Protein AF-A0A0A1WA40-F1 (afdb_monomer)

Radius of gyration: 19.52 Å; Cα contacts (8 Å, |Δi|>4): 517; chains: 1; bounding box: 41×55×52 Å

Foldseek 3Di:
DWKKKKKKAFDVVLLVVQCVVVVFDWPQSLRSLLVLQCQQQNPQRFWQKAWDCPDPVHTIMIGMGPDVPSRQVSNPDQRPDPSNRPGIHDMDIDTDDPWDDFQDKWKKKFKAFQKDFDDPVCLVVQLPDPPRDPSNDRMAHQLSVVLVVCVVVVHDSVPRDNQVSVLVSQQVQCPPFKGFPDKGFPDKDWIWHWDADPDPDDDRIDTDIGIITMMIGMIGTHDGVSNVVQQRNFGDPSRSRNGRNMDTDHHPPPD

InterPro domains:
  IPR010179 CRISPR-associated protein Cse3 [PF08798] (17-250)
  IPR010179 CRISPR-associated protein Cse3 [SM01101] (3-250)

Sequence (255 aa):
MSLHLVRIGIAPCDLAIFAAERRLSDDDAGYALHAALAARFGDAAPRPFRYLPDHARGPHLLGYVGDPAALEEAAALPPTEGLLADLFGMPQSQAMPETWREGARYGFDVRVRPVVRFGKSVRAARADRPDAWQGRAGEIDAYVRACERVAAEGGDTRTVDRETVYTAWLARRLEGAATLDDATLRMFQRSRTRRSTHAAKGARTHSVEGPDAVMTGTLTVTDPQGFAKLLSGGVGRHAAFGFGMLLLSPPGRAG

Secondary structure (DSSP, 8-state):
---EEEEEEB-HHHHHHHHHHTT---SSSHHHHHHHHHHHHGGGS-SSEEEETT-TT-SEEEEEES-HHHHHHHHHSPPSSGGGTTTBPPPEEEEPPS---TT-EEEEEEEE--EEE--HHHHHHHHT-TT-TTTT-SEEEHHHHHHHHHHHTT--GGG--HHHHHHHHHHHHHTTTEEEEEEEEEEEEEEEEEEE---SSS-SEEEEEEEEEEEEEEEEES-HHHHHHHHHH-SSS-GGGT---EEEEPPPP--

Solvent-accessible surface area (backbone atoms only — not comparable to full-atom values): 13533 Å² total; per-residue (Å²): 130,61,46,26,46,33,39,29,40,43,35,67,68,42,48,51,51,44,12,55,79,68,72,36,72,45,76,74,45,24,52,29,49,34,52,50,37,41,72,57,32,46,91,38,34,57,36,8,18,38,73,36,73,88,38,98,86,50,31,28,33,41,23,26,30,67,47,66,63,55,33,51,57,33,63,72,48,79,62,93,44,80,70,50,62,72,22,56,46,77,76,44,79,42,80,47,81,87,72,62,55,64,71,43,62,30,16,40,42,31,36,33,48,59,62,44,74,49,57,74,66,58,26,52,63,32,49,74,37,92,85,42,81,68,20,77,44,58,54,46,36,44,51,59,51,51,32,55,48,36,46,73,75,74,45,67,47,87,74,60,55,58,50,61,46,47,43,54,54,48,40,67,61,31,60,78,14,33,45,69,78,45,70,43,67,77,42,77,50,78,43,41,42,61,40,80,47,95,53,94,68,76,73,51,50,45,79,45,76,41,47,38,35,33,40,32,39,33,33,31,29,68,25,39,66,43,35,54,50,40,50,50,57,20,44,79,53,57,15,63,38,46,14,6,30,64,43,76,44,76,50,70,78,89,124

Nearest PDB structures (foldseek):
  2y9h-assembly2_C  TM=7.221E-01  e=1.827E-12  Thermus thermophilus HB8
  2y9h-assembly3_E  TM=7.291E-01  e=1.942E-12  Thermus thermophilus HB8
  2y9h-assembly4_G  TM=7.267E-01  e=1.078E-11  Thermus thermophilus HB8
  3qrq-assembly1_A  TM=7.188E-01  e=1.556E-11  Thermus thermophilus HB8
  2y9h-assembly5_I  TM=7.352E-01  e=5.627E-11  Thermus thermophilus HB8

Structure (mmCIF, N/CA/C/O backbone):
data_AF-A0A0A1WA40-F1
#
_entry.id   AF-A0A0A1WA40-F1
#
loop_
_atom_site.group_PDB
_atom_site.id
_atom_site.type_symbol
_atom_site.label_atom_id
_atom_site.label_alt_id
_atom_site.label_comp_id
_atom_site.label_asym_id
_atom_site.label_entity_id
_atom_site.label_seq_id
_atom_site.pdbx_PDB_ins_code
_atom_site.Cartn_x
_atom_site.Cartn_y
_atom_site.Cartn_z
_atom_site.occupancy
_atom_site.B_iso_or_equiv
_atom_site.auth_seq_id
_atom_site.auth_comp_id
_atom_site.auth_asym_id
_atom_site.auth_atom_id
_atom_site.pdbx_PDB_model_num
ATOM 1 N N . MET A 1 1 ? -8.854 -6.574 -19.966 1.00 60.84 1 MET A N 1
ATOM 2 C CA . MET A 1 1 ? -7.491 -6.132 -19.601 1.00 60.84 1 MET A CA 1
ATOM 3 C C . MET A 1 1 ? -6.841 -7.287 -18.867 1.00 60.84 1 MET A C 1
ATOM 5 O O . MET A 1 1 ? -7.435 -7.739 -17.895 1.00 60.84 1 MET A O 1
ATOM 9 N N . SER A 1 2 ? -5.710 -7.797 -19.357 1.00 86.38 2 SER A N 1
ATOM 10 C CA . SER A 1 2 ? -4.939 -8.826 -18.648 1.00 86.38 2 SER A CA 1
ATOM 11 C C . SER A 1 2 ? -4.072 -8.130 -17.604 1.00 86.38 2 SER A C 1
ATOM 13 O O . SER A 1 2 ? -3.269 -7.267 -17.950 1.00 86.38 2 SER A O 1
ATOM 15 N N . LEU A 1 3 ? -4.271 -8.441 -16.324 1.00 95.12 3 LEU A N 1
ATOM 16 C CA . LEU A 1 3 ? -3.419 -7.921 -15.257 1.00 95.12 3 LEU A CA 1
ATOM 17 C C . LEU A 1 3 ? -2.164 -8.790 -15.177 1.00 95.12 3 LEU A C 1
ATOM 19 O O . LEU A 1 3 ? -2.262 -10.011 -15.197 1.00 95.12 3 LEU A O 1
ATOM 23 N N . HIS A 1 4 ? -0.990 -8.188 -15.055 1.00 97.44 4 HIS A N 1
ATOM 24 C CA . HIS A 1 4 ? 0.262 -8.916 -14.869 1.00 97.44 4 HIS A CA 1
ATOM 25 C C . HIS A 1 4 ? 0.893 -8.545 -13.532 1.00 97.44 4 HIS A C 1
ATOM 27 O O . HIS A 1 4 ? 0.900 -7.376 -13.143 1.00 97.44 4 HIS A O 1
ATOM 33 N N . LEU A 1 5 ? 1.432 -9.546 -12.839 1.00 97.69 5 LEU A N 1
ATOM 34 C CA . LEU A 1 5 ? 2.346 -9.351 -11.725 1.00 97.69 5 LEU A CA 1
ATO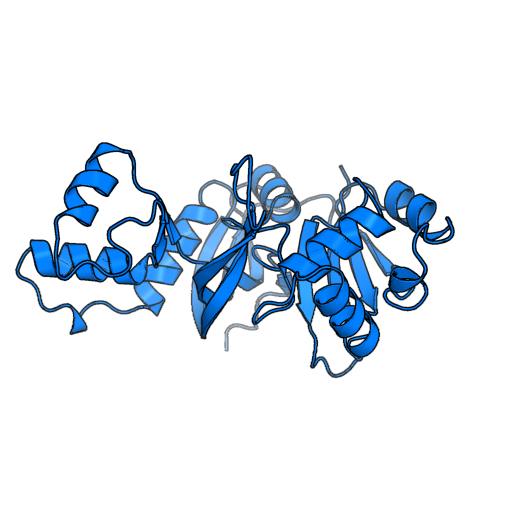M 35 C C . LEU A 1 5 ? 3.749 -9.176 -12.296 1.00 97.69 5 LEU A C 1
ATOM 37 O O . LEU A 1 5 ? 4.249 -10.052 -13.001 1.00 97.69 5 LEU A O 1
ATOM 41 N N . VAL A 1 6 ? 4.393 -8.066 -11.960 1.00 97.81 6 VAL A N 1
ATOM 42 C CA . VAL A 1 6 ? 5.765 -7.787 -12.368 1.00 97.81 6 VAL A CA 1
ATOM 43 C C . VAL A 1 6 ? 6.696 -7.759 -11.174 1.00 97.81 6 VAL A C 1
ATOM 45 O O . VAL A 1 6 ? 6.339 -7.279 -10.097 1.00 97.81 6 VAL A O 1
ATOM 48 N N . ARG A 1 7 ? 7.912 -8.252 -11.385 1.00 97.81 7 ARG A N 1
ATOM 49 C CA . ARG A 1 7 ? 9.037 -8.136 -10.467 1.00 97.81 7 ARG A CA 1
ATOM 50 C C . ARG A 1 7 ? 10.130 -7.303 -11.121 1.00 97.81 7 ARG A C 1
ATOM 52 O O . ARG A 1 7 ? 10.564 -7.619 -12.223 1.00 97.81 7 ARG A O 1
ATOM 59 N N . ILE A 1 8 ? 10.606 -6.283 -10.417 1.00 97.94 8 ILE A N 1
ATOM 60 C CA . ILE A 1 8 ? 11.702 -5.414 -10.863 1.00 97.94 8 ILE A CA 1
ATOM 61 C C . ILE A 1 8 ? 12.752 -5.382 -9.753 1.00 97.94 8 ILE A C 1
ATOM 63 O O . ILE A 1 8 ? 12.432 -5.047 -8.612 1.00 97.94 8 ILE A O 1
ATOM 67 N N . GLY A 1 9 ? 13.992 -5.769 -10.056 1.00 97.94 9 GLY A N 1
ATOM 68 C CA . GLY A 1 9 ? 15.104 -5.623 -9.109 1.00 97.94 9 GLY A CA 1
ATOM 69 C C . GLY A 1 9 ? 15.364 -4.147 -8.811 1.00 97.94 9 GLY A C 1
ATOM 70 O O . GLY A 1 9 ? 15.255 -3.326 -9.718 1.00 97.94 9 GLY A O 1
ATOM 71 N N . ILE A 1 10 ? 15.683 -3.810 -7.563 1.00 97.94 10 ILE A N 1
ATOM 72 C CA . ILE A 1 10 ? 15.972 -2.431 -7.153 1.00 97.94 10 ILE A CA 1
ATOM 73 C C . ILE A 1 10 ? 17.374 -2.392 -6.560 1.00 97.94 10 ILE A C 1
ATOM 75 O O . ILE A 1 10 ? 17.664 -3.172 -5.655 1.00 97.94 10 ILE A O 1
ATOM 79 N N . ALA A 1 11 ? 18.222 -1.481 -7.028 1.00 97.38 11 ALA A N 1
ATOM 80 C CA . ALA A 1 11 ? 19.507 -1.201 -6.401 1.00 97.38 11 ALA A CA 1
ATOM 81 C C . ALA A 1 11 ? 19.309 -0.192 -5.245 1.00 97.38 11 ALA A C 1
ATOM 83 O O . ALA A 1 11 ? 18.982 0.972 -5.496 1.00 97.38 11 ALA A O 1
ATOM 84 N N . PRO A 1 12 ? 19.454 -0.591 -3.960 1.00 95.69 12 PRO A N 1
ATOM 85 C CA . PRO A 1 12 ? 19.104 0.288 -2.840 1.00 95.69 12 PRO A CA 1
ATOM 86 C C . PRO A 1 12 ? 20.004 1.517 -2.724 1.00 95.69 12 PRO A C 1
ATOM 88 O O . PRO A 1 12 ? 19.534 2.580 -2.325 1.00 95.69 12 PRO A O 1
ATOM 91 N N . CYS A 1 13 ? 21.287 1.376 -3.069 1.00 95.56 13 CYS A N 1
ATOM 92 C CA . CYS A 1 13 ? 22.245 2.479 -3.050 1.00 95.56 13 CYS A CA 1
ATOM 93 C C . CYS A 1 13 ? 21.861 3.552 -4.074 1.00 95.56 13 CYS A C 1
ATOM 95 O O . CYS A 1 13 ? 21.735 4.718 -3.707 1.00 95.56 13 CYS A O 1
ATOM 97 N N . ASP A 1 14 ? 21.580 3.160 -5.316 1.00 96.88 14 ASP A N 1
ATOM 98 C CA . ASP A 1 14 ? 21.153 4.076 -6.378 1.00 96.88 14 ASP A CA 1
ATOM 99 C C . ASP A 1 14 ? 19.801 4.719 -6.072 1.00 96.88 14 ASP A C 1
ATOM 101 O O . ASP A 1 14 ? 19.618 5.916 -6.288 1.00 96.88 14 ASP A O 1
ATOM 105 N N . LEU A 1 15 ? 18.874 3.970 -5.465 1.00 97.00 15 LEU A N 1
ATOM 106 C CA . LEU A 1 15 ? 17.620 4.535 -4.972 1.00 97.00 15 LEU A CA 1
ATOM 107 C C . LEU A 1 15 ? 17.852 5.594 -3.884 1.00 97.00 15 LEU A C 1
ATOM 109 O O . LEU A 1 15 ? 17.205 6.643 -3.903 1.00 97.00 15 LEU A O 1
ATOM 113 N N . ALA A 1 16 ? 18.766 5.347 -2.943 1.00 95.44 16 ALA A N 1
ATOM 114 C CA . ALA A 1 16 ? 19.103 6.308 -1.897 1.00 95.44 16 ALA A CA 1
ATOM 115 C C . ALA A 1 16 ? 19.759 7.574 -2.476 1.00 95.44 16 ALA A C 1
ATOM 117 O O . ALA A 1 16 ? 19.394 8.683 -2.074 1.00 95.44 16 ALA A O 1
ATOM 118 N N . ILE A 1 17 ? 20.660 7.423 -3.453 1.00 95.81 17 ILE A N 1
ATOM 119 C CA . ILE A 1 17 ? 21.285 8.537 -4.181 1.00 95.81 17 ILE A CA 1
ATOM 120 C C . ILE A 1 17 ? 20.217 9.336 -4.934 1.00 95.81 17 ILE A C 1
ATOM 122 O O . ILE A 1 17 ? 20.109 10.547 -4.742 1.00 95.81 17 ILE A O 1
ATOM 126 N N . PHE A 1 18 ? 19.360 8.668 -5.714 1.00 95.88 18 PHE A N 1
ATOM 127 C CA . PHE A 1 18 ? 18.251 9.304 -6.426 1.00 95.88 18 PHE A CA 1
ATOM 128 C C . PHE A 1 18 ? 17.345 10.093 -5.469 1.00 95.88 18 PHE A C 1
ATOM 130 O O . PHE A 1 18 ? 17.006 11.251 -5.730 1.00 95.88 18 PHE A O 1
ATOM 137 N N . ALA A 1 19 ? 16.976 9.497 -4.331 1.00 94.25 19 ALA A N 1
ATOM 138 C CA . ALA A 1 19 ? 16.140 10.144 -3.327 1.00 94.25 19 ALA A CA 1
ATOM 139 C C . ALA A 1 19 ? 16.809 11.390 -2.727 1.00 94.25 19 ALA A C 1
ATOM 141 O O . ALA A 1 19 ? 16.141 12.413 -2.553 1.00 94.25 19 ALA A O 1
ATOM 142 N N . ALA A 1 20 ? 18.108 11.323 -2.425 1.00 93.81 20 ALA A N 1
ATOM 143 C CA . ALA A 1 20 ? 18.867 12.439 -1.870 1.00 93.81 20 ALA A CA 1
ATOM 144 C C . ALA A 1 20 ? 18.986 13.598 -2.874 1.00 93.81 20 ALA A C 1
ATOM 146 O O . ALA A 1 20 ? 18.588 14.723 -2.557 1.00 93.81 20 ALA A O 1
ATOM 147 N N . GLU A 1 21 ? 19.425 13.313 -4.104 1.00 93.69 21 GLU A N 1
ATOM 148 C CA . GLU A 1 21 ? 19.589 14.298 -5.185 1.00 93.69 21 GLU A CA 1
ATOM 149 C C . GLU A 1 21 ? 18.268 15.004 -5.521 1.00 93.69 21 GLU A C 1
ATOM 151 O O . GLU A 1 21 ? 18.201 16.224 -5.692 1.00 93.69 21 GLU A O 1
ATOM 156 N N . ARG A 1 22 ? 17.160 14.252 -5.529 1.00 90.38 22 ARG A N 1
ATOM 157 C CA . ARG A 1 22 ? 15.820 14.798 -5.790 1.00 90.38 22 ARG A CA 1
ATOM 158 C C . ARG A 1 22 ? 15.144 15.402 -4.557 1.00 90.38 22 ARG A C 1
ATOM 160 O O . ARG A 1 22 ? 14.047 15.951 -4.680 1.00 90.38 22 ARG A O 1
ATOM 167 N N . ARG A 1 23 ? 15.775 15.343 -3.377 1.00 90.50 23 ARG A N 1
ATOM 168 C CA . ARG A 1 23 ? 15.212 15.772 -2.079 1.00 90.50 23 ARG A CA 1
ATOM 169 C C . ARG A 1 23 ? 13.877 15.084 -1.755 1.00 90.50 23 ARG A C 1
ATOM 171 O O . ARG A 1 23 ? 12.955 15.699 -1.210 1.00 90.50 23 ARG A O 1
ATOM 178 N N . LEU A 1 24 ? 13.781 13.806 -2.111 1.00 90.62 24 LEU A N 1
ATOM 179 C CA . LEU A 1 24 ? 12.606 12.946 -1.965 1.00 90.62 24 LEU A CA 1
ATOM 180 C C . LEU A 1 24 ? 12.740 11.907 -0.851 1.00 90.62 24 LEU A C 1
ATOM 182 O O . LEU A 1 24 ? 11.827 11.108 -0.688 1.00 90.62 24 LEU A O 1
ATOM 186 N N . SER A 1 25 ? 13.823 11.926 -0.072 1.00 88.00 25 SER A N 1
ATOM 187 C CA . SER A 1 25 ? 13.996 11.012 1.058 1.00 88.00 25 SER A CA 1
ATOM 188 C C . SER A 1 25 ? 12.815 11.083 2.040 1.00 88.00 25 SER A C 1
ATOM 190 O O . SER A 1 25 ? 12.380 12.174 2.453 1.00 88.00 25 SER A O 1
ATOM 192 N N . ASP A 1 26 ? 12.326 9.902 2.401 1.00 87.62 26 ASP A N 1
ATOM 193 C CA . ASP A 1 26 ? 11.323 9.601 3.418 1.00 87.62 26 ASP A CA 1
ATOM 194 C C . ASP A 1 26 ? 11.665 8.285 4.134 1.00 87.62 26 ASP A C 1
ATOM 196 O O . ASP A 1 26 ? 12.695 7.673 3.849 1.00 87.62 26 ASP A O 1
ATOM 200 N N . ASP A 1 27 ? 10.846 7.890 5.113 1.00 90.94 27 ASP A N 1
ATOM 201 C CA . ASP A 1 27 ? 11.151 6.737 5.966 1.00 90.94 27 ASP A CA 1
ATOM 202 C C . ASP A 1 27 ? 11.005 5.389 5.213 1.00 90.94 27 ASP A C 1
ATOM 204 O O . ASP A 1 27 ? 11.510 4.378 5.691 1.00 90.94 27 ASP A O 1
ATOM 208 N N . ASP A 1 28 ? 10.323 5.346 4.057 1.00 89.62 28 ASP A N 1
ATOM 209 C CA . ASP A 1 28 ? 9.972 4.097 3.358 1.00 89.62 28 ASP A CA 1
ATOM 210 C C . ASP A 1 28 ? 10.342 4.024 1.866 1.00 89.62 28 ASP A C 1
ATOM 212 O O . ASP A 1 28 ? 10.009 3.040 1.197 1.00 89.62 28 ASP A O 1
ATOM 216 N N . ALA A 1 29 ? 11.016 5.051 1.343 1.00 93.50 29 ALA A N 1
ATOM 217 C CA . ALA A 1 29 ? 11.370 5.233 -0.064 1.00 93.50 29 ALA A CA 1
ATOM 218 C C . ALA A 1 29 ? 10.176 5.259 -1.040 1.00 93.50 29 ALA A C 1
ATOM 220 O O . ALA A 1 29 ? 10.380 5.255 -2.259 1.00 93.50 29 ALA A O 1
ATOM 221 N N . GLY A 1 30 ? 8.931 5.304 -0.552 1.00 93.75 30 GLY A N 1
ATOM 222 C CA . GLY A 1 30 ? 7.733 5.165 -1.376 1.00 93.75 30 GLY A CA 1
ATOM 223 C C . GLY A 1 30 ? 7.587 6.296 -2.392 1.00 93.75 30 GLY A C 1
ATOM 224 O O . GLY A 1 30 ? 7.258 6.054 -3.557 1.00 93.75 30 GLY A O 1
ATOM 225 N N . TYR A 1 31 ? 7.885 7.534 -1.988 1.00 94.19 31 TYR A N 1
ATOM 226 C CA . TYR A 1 31 ? 7.830 8.684 -2.892 1.00 94.19 31 TYR A CA 1
ATOM 227 C C . TYR A 1 31 ? 8.997 8.714 -3.881 1.00 94.19 31 TYR A C 1
ATOM 229 O O . TYR A 1 31 ? 8.803 9.049 -5.052 1.00 94.19 31 TYR A O 1
ATOM 237 N N . ALA A 1 32 ? 10.200 8.347 -3.433 1.00 95.19 32 ALA A N 1
ATOM 238 C CA . ALA A 1 32 ? 11.365 8.252 -4.306 1.00 95.19 32 ALA A CA 1
ATOM 239 C C . ALA A 1 32 ? 11.156 7.186 -5.392 1.00 95.19 32 ALA A C 1
ATOM 241 O O . ALA A 1 32 ? 11.361 7.476 -6.567 1.00 95.19 32 ALA A O 1
ATOM 242 N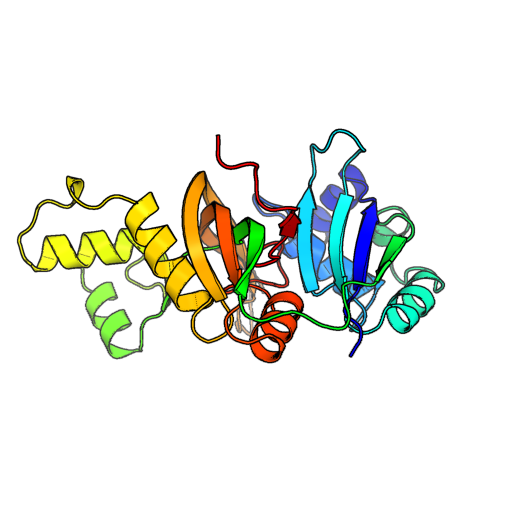 N . LEU A 1 33 ? 10.652 6.003 -5.024 1.00 96.81 33 LEU A N 1
ATOM 243 C CA . LEU A 1 33 ? 10.301 4.946 -5.974 1.00 96.81 33 LEU A CA 1
ATOM 244 C C . LEU A 1 33 ? 9.198 5.378 -6.933 1.00 96.81 33 LEU A C 1
ATOM 246 O O . LEU A 1 33 ? 9.333 5.159 -8.129 1.00 96.81 33 LEU A O 1
ATOM 250 N N . HIS A 1 34 ? 8.141 6.030 -6.445 1.00 96.19 34 HIS A N 1
ATOM 251 C CA . HIS A 1 34 ? 7.098 6.571 -7.316 1.00 96.19 34 HIS A CA 1
ATOM 252 C C . HIS A 1 34 ? 7.679 7.500 -8.394 1.00 96.19 34 HIS A C 1
ATOM 254 O O . HIS A 1 34 ? 7.387 7.340 -9.578 1.00 96.19 34 HIS A O 1
ATOM 260 N N . ALA A 1 35 ? 8.527 8.448 -7.986 1.00 95.31 35 ALA A N 1
ATOM 261 C CA . ALA A 1 35 ? 9.155 9.395 -8.900 1.00 95.31 35 ALA A CA 1
ATOM 262 C C . ALA A 1 35 ? 10.136 8.711 -9.866 1.00 95.31 35 ALA A C 1
ATOM 264 O O . ALA A 1 35 ? 10.120 9.019 -11.056 1.00 95.31 35 ALA A O 1
ATOM 265 N N . ALA A 1 36 ? 10.949 7.769 -9.380 1.00 96.38 36 ALA A N 1
ATOM 266 C CA . ALA A 1 36 ? 11.889 7.013 -10.203 1.00 96.38 36 ALA A CA 1
ATOM 267 C C . ALA A 1 36 ? 11.162 6.135 -11.233 1.00 96.38 36 ALA A C 1
ATOM 269 O O . ALA A 1 36 ? 11.541 6.120 -12.400 1.00 96.38 36 ALA A O 1
ATOM 270 N N . LEU A 1 37 ? 10.084 5.452 -10.834 1.00 96.88 37 LEU A N 1
ATOM 271 C CA . LEU A 1 37 ? 9.261 4.633 -11.726 1.00 96.88 37 LEU A CA 1
ATOM 272 C C . LEU A 1 37 ? 8.582 5.484 -12.798 1.00 96.88 37 LEU A C 1
ATOM 274 O O . LEU A 1 37 ? 8.614 5.119 -13.968 1.00 96.88 37 LEU A O 1
ATOM 278 N N . ALA A 1 38 ? 8.009 6.629 -12.419 1.00 95.44 38 ALA A N 1
ATOM 279 C CA . ALA A 1 38 ? 7.397 7.551 -13.371 1.00 95.44 38 ALA A CA 1
ATOM 280 C C . ALA A 1 38 ? 8.429 8.114 -14.362 1.00 95.44 38 ALA A C 1
ATOM 282 O O . ALA A 1 38 ? 8.146 8.204 -15.553 1.00 95.44 38 ALA A O 1
ATOM 283 N N . ALA A 1 39 ? 9.635 8.449 -13.896 1.00 95.19 39 ALA A N 1
ATOM 284 C CA . ALA A 1 39 ? 10.714 8.919 -14.762 1.00 95.19 39 ALA A CA 1
ATOM 285 C C . ALA A 1 39 ? 11.252 7.815 -15.690 1.00 95.19 39 ALA A C 1
ATOM 287 O O . ALA A 1 39 ? 11.604 8.095 -16.833 1.00 95.19 39 ALA A O 1
ATOM 288 N N . ARG A 1 40 ? 11.298 6.560 -15.219 1.00 95.38 40 ARG A N 1
ATOM 289 C CA . ARG A 1 40 ? 11.847 5.428 -15.977 1.00 95.38 40 ARG A CA 1
ATOM 290 C C . ARG A 1 40 ? 10.863 4.804 -16.965 1.00 95.38 40 ARG A C 1
ATOM 292 O O . ARG A 1 40 ? 11.292 4.388 -18.039 1.00 95.38 40 ARG A O 1
ATOM 299 N N . PHE A 1 41 ? 9.595 4.681 -16.581 1.00 95.56 41 PHE A N 1
ATOM 300 C CA . PHE A 1 41 ? 8.587 3.895 -17.301 1.00 95.56 41 PHE A CA 1
ATOM 301 C C . PHE A 1 41 ? 7.338 4.702 -17.688 1.00 95.56 41 PHE A C 1
ATOM 303 O O . PHE A 1 41 ? 6.451 4.170 -18.350 1.00 95.56 41 PHE A O 1
ATOM 310 N N . GLY A 1 42 ? 7.235 5.973 -17.286 1.00 94.56 42 GLY A N 1
ATOM 311 C CA . GLY A 1 42 ? 6.074 6.810 -17.594 1.00 94.56 42 GLY A CA 1
ATOM 312 C C . GLY A 1 42 ? 4.760 6.191 -17.110 1.00 94.56 42 GLY A C 1
ATOM 313 O O . GLY A 1 42 ? 4.667 5.689 -15.989 1.00 94.56 42 GLY A O 1
ATOM 314 N N . ASP A 1 43 ? 3.744 6.203 -17.972 1.00 94.56 43 ASP A N 1
ATOM 315 C CA . ASP A 1 43 ? 2.423 5.634 -17.675 1.00 94.56 43 ASP A CA 1
ATOM 316 C C . ASP A 1 43 ? 2.404 4.099 -17.607 1.00 94.56 43 ASP A C 1
ATOM 318 O O . ASP A 1 43 ? 1.475 3.535 -17.022 1.00 94.56 43 ASP A O 1
ATOM 322 N N . ALA A 1 44 ? 3.434 3.431 -18.139 1.00 95.88 44 ALA A N 1
ATOM 323 C CA . ALA A 1 44 ? 3.599 1.981 -18.049 1.00 95.88 44 ALA A CA 1
ATOM 324 C C . ALA A 1 44 ? 4.164 1.524 -16.689 1.00 95.88 44 ALA A C 1
ATOM 326 O O . ALA A 1 44 ? 4.265 0.325 -16.425 1.00 95.88 44 ALA A O 1
ATOM 327 N N . ALA A 1 45 ? 4.526 2.465 -15.807 1.00 96.12 45 ALA A N 1
ATOM 328 C CA . ALA A 1 45 ? 5.020 2.166 -14.471 1.00 96.12 45 ALA A CA 1
ATOM 329 C C . ALA A 1 45 ? 4.035 1.285 -13.665 1.00 96.12 45 ALA A C 1
ATOM 331 O O . ALA A 1 45 ? 2.831 1.567 -13.644 1.00 96.12 45 ALA A O 1
ATOM 332 N N . PRO A 1 46 ? 4.525 0.273 -12.920 1.00 96.25 46 PRO A N 1
ATOM 333 C CA . PRO A 1 46 ? 3.671 -0.582 -12.103 1.00 96.25 46 PRO A CA 1
ATOM 334 C C . PRO A 1 46 ? 2.922 0.197 -11.021 1.00 96.25 46 PRO A C 1
ATOM 336 O O . PRO A 1 46 ? 3.517 0.955 -10.250 1.00 96.25 46 PRO A O 1
ATOM 339 N N . ARG A 1 47 ? 1.606 -0.020 -10.938 1.00 94.75 47 ARG A N 1
ATOM 340 C CA . ARG A 1 47 ? 0.732 0.547 -9.905 1.00 94.75 47 ARG A CA 1
ATOM 341 C C . ARG A 1 47 ? -0.509 -0.341 -9.701 1.00 94.75 47 ARG A C 1
ATOM 343 O O . ARG A 1 47 ? -1.183 -0.638 -10.682 1.00 94.75 47 ARG A O 1
ATOM 350 N N . PRO A 1 48 ? -0.848 -0.716 -8.452 1.00 97.19 48 PRO A N 1
ATOM 351 C CA . PRO A 1 48 ? -0.073 -0.502 -7.227 1.00 97.19 48 PRO A CA 1
ATOM 352 C C . PRO A 1 48 ? 1.243 -1.299 -7.218 1.00 97.19 48 PRO A C 1
ATOM 354 O O . PRO A 1 48 ? 1.440 -2.203 -8.031 1.00 97.19 48 PRO A O 1
ATOM 357 N N . PHE A 1 49 ? 2.132 -0.974 -6.278 1.00 97.81 49 PHE A N 1
ATOM 358 C CA . PHE A 1 49 ? 3.365 -1.729 -6.060 1.00 97.81 49 PHE A CA 1
ATOM 359 C C . PHE A 1 49 ? 3.687 -1.945 -4.580 1.00 97.81 49 PHE A C 1
ATOM 361 O O . PHE A 1 49 ? 3.166 -1.263 -3.697 1.00 97.81 49 PHE A O 1
ATOM 368 N N . ARG A 1 50 ? 4.592 -2.888 -4.325 1.00 97.19 50 ARG A N 1
ATOM 369 C CA . ARG A 1 50 ? 5.159 -3.246 -3.030 1.00 97.19 50 ARG A CA 1
ATOM 370 C C . ARG A 1 50 ? 6.677 -3.321 -3.153 1.00 97.19 50 ARG A C 1
ATOM 372 O O . ARG A 1 50 ? 7.195 -4.155 -3.889 1.00 97.19 50 ARG A O 1
ATOM 379 N N . TYR A 1 51 ? 7.387 -2.487 -2.398 1.00 97.31 51 TYR A N 1
ATOM 380 C CA . TYR A 1 51 ? 8.839 -2.593 -2.268 1.00 97.31 51 TYR A CA 1
ATOM 381 C C . TYR A 1 51 ? 9.217 -3.557 -1.138 1.00 97.31 51 TYR A C 1
ATOM 383 O O . TYR A 1 51 ? 8.616 -3.528 -0.062 1.00 97.31 51 TYR A O 1
ATOM 391 N N . LEU A 1 52 ? 10.190 -4.424 -1.404 1.00 96.44 52 LEU A N 1
ATOM 392 C CA . LEU A 1 52 ? 10.702 -5.443 -0.495 1.00 96.44 52 LEU A CA 1
ATOM 393 C C . LEU A 1 52 ? 12.230 -5.282 -0.396 1.00 96.44 52 LEU A C 1
ATOM 395 O O . LEU A 1 52 ? 12.951 -5.978 -1.117 1.00 96.44 52 LEU A O 1
ATOM 399 N N . PRO A 1 53 ? 12.730 -4.355 0.447 1.00 95.25 53 PRO A N 1
ATOM 400 C CA . PRO A 1 53 ? 14.161 -4.055 0.538 1.00 95.25 53 PRO A CA 1
ATOM 401 C C . PRO A 1 53 ? 14.979 -5.237 1.075 1.00 95.25 53 PRO A C 1
ATOM 403 O O . PRO A 1 53 ? 16.035 -5.541 0.536 1.00 95.25 53 PRO A O 1
ATOM 406 N N . ASP A 1 54 ? 14.451 -5.959 2.066 1.00 93.38 54 ASP A N 1
ATOM 407 C CA . ASP A 1 54 ? 15.192 -6.990 2.809 1.00 93.38 54 ASP A CA 1
ATOM 408 C C . ASP A 1 54 ? 14.778 -8.425 2.433 1.00 93.38 54 ASP A C 1
ATOM 410 O O . ASP A 1 54 ? 14.813 -9.347 3.248 1.00 93.38 54 ASP A O 1
ATOM 414 N N . HIS A 1 55 ? 14.314 -8.647 1.198 1.00 93.44 55 HIS A N 1
ATOM 415 C CA . HIS A 1 55 ? 13.871 -9.979 0.781 1.00 93.44 55 HIS A CA 1
ATOM 416 C C . HIS A 1 55 ? 15.056 -10.916 0.507 1.00 93.44 55 HIS A C 1
ATOM 418 O O . HIS A 1 55 ? 16.022 -10.541 -0.152 1.00 93.44 55 HIS A O 1
ATOM 424 N N . ALA A 1 56 ? 14.922 -12.201 0.852 1.00 91.19 56 ALA A N 1
ATOM 425 C CA . ALA A 1 56 ? 15.949 -13.238 0.655 1.00 91.19 56 ALA A CA 1
ATOM 426 C C . ALA A 1 56 ? 16.425 -13.452 -0.803 1.00 91.19 56 ALA A C 1
ATOM 428 O O . ALA A 1 56 ? 17.399 -14.153 -1.043 1.00 91.19 56 ALA A O 1
ATOM 429 N N . ARG A 1 57 ? 15.741 -12.859 -1.791 1.00 89.62 57 ARG A N 1
ATOM 430 C CA . ARG A 1 57 ? 16.089 -12.918 -3.229 1.00 89.62 57 ARG A CA 1
ATOM 431 C C . ARG A 1 57 ? 16.662 -11.587 -3.731 1.00 89.62 57 ARG A C 1
ATOM 433 O O . ARG A 1 57 ? 16.609 -11.301 -4.925 1.00 89.62 57 ARG A O 1
ATOM 440 N N . GLY A 1 58 ? 17.131 -10.767 -2.798 1.00 95.31 58 GLY A N 1
ATOM 441 C CA . GLY A 1 58 ? 17.571 -9.401 -3.015 1.00 95.31 58 GLY A CA 1
ATOM 442 C C . GLY A 1 58 ? 16.429 -8.373 -3.012 1.00 95.31 58 GLY A C 1
ATOM 443 O O . GLY A 1 58 ? 15.251 -8.745 -3.143 1.00 95.31 58 GLY A O 1
ATOM 444 N N . PRO A 1 59 ? 16.780 -7.081 -2.895 1.00 97.44 59 PRO A N 1
ATOM 445 C CA . PRO A 1 59 ? 15.838 -5.970 -2.912 1.00 97.44 59 PRO A CA 1
ATOM 446 C C . PRO A 1 59 ? 15.103 -5.896 -4.249 1.00 97.44 59 PRO A C 1
ATOM 448 O O . PRO A 1 59 ? 15.707 -5.884 -5.324 1.00 97.44 59 PRO A O 1
ATOM 451 N N . HIS A 1 60 ? 13.777 -5.879 -4.202 1.00 97.94 60 HIS A N 1
ATOM 452 C CA . HIS A 1 60 ? 12.972 -5.788 -5.414 1.00 97.94 60 HIS A CA 1
ATOM 453 C C . HIS A 1 60 ? 11.605 -5.180 -5.143 1.00 97.94 60 HIS A C 1
ATOM 455 O O . HIS A 1 60 ? 11.129 -5.099 -4.010 1.00 97.94 60 HIS A O 1
ATOM 461 N N . LEU A 1 61 ? 10.966 -4.772 -6.225 1.00 97.31 61 LEU A N 1
ATOM 462 C CA . LEU A 1 61 ? 9.595 -4.323 -6.265 1.00 97.31 61 LEU A CA 1
ATOM 463 C C . LEU A 1 61 ? 8.733 -5.406 -6.909 1.00 97.31 61 LEU A C 1
A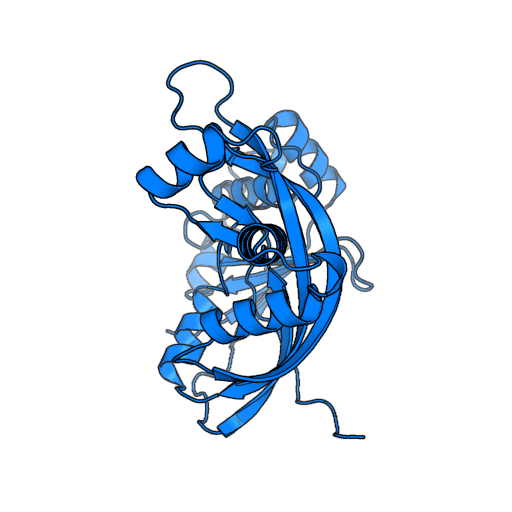TOM 465 O O . LEU A 1 61 ? 9.105 -5.973 -7.937 1.00 97.31 61 LEU A O 1
ATOM 469 N N . LEU A 1 62 ? 7.580 -5.674 -6.304 1.00 98.19 62 LEU A N 1
ATOM 470 C CA . LEU A 1 62 ? 6.456 -6.334 -6.958 1.00 98.19 62 LEU A CA 1
ATOM 471 C C . LEU A 1 62 ? 5.444 -5.264 -7.359 1.00 98.19 62 LEU A C 1
ATOM 473 O O . LEU A 1 62 ? 5.237 -4.316 -6.606 1.00 98.19 62 LEU A O 1
ATOM 477 N N . GLY A 1 63 ? 4.810 -5.392 -8.516 1.00 97.81 63 GLY A N 1
ATOM 478 C CA . GLY A 1 63 ? 3.788 -4.444 -8.950 1.00 97.81 63 GLY A CA 1
ATOM 479 C C . GLY A 1 63 ? 2.772 -5.066 -9.889 1.00 97.81 63 GLY A C 1
ATOM 480 O O . GLY A 1 63 ? 3.017 -6.127 -10.456 1.00 97.81 63 GLY A O 1
ATOM 481 N N . TYR A 1 64 ? 1.630 -4.405 -10.041 1.00 97.81 64 TYR A N 1
ATOM 482 C CA . TYR A 1 64 ? 0.649 -4.767 -11.057 1.00 97.81 64 TYR A CA 1
ATOM 483 C C . TYR A 1 64 ? 0.737 -3.831 -12.261 1.00 97.81 64 TYR A C 1
ATOM 485 O O . TYR A 1 64 ? 0.890 -2.618 -12.104 1.00 97.81 64 TYR A O 1
ATOM 493 N N . VAL A 1 65 ? 0.629 -4.401 -13.462 1.00 96.88 65 VAL A N 1
ATOM 494 C CA . VAL A 1 65 ? 0.526 -3.660 -14.728 1.00 96.88 65 VAL A CA 1
ATOM 495 C C . VAL A 1 65 ? -0.643 -4.184 -15.548 1.00 96.88 65 VAL A C 1
ATOM 497 O O . VAL A 1 65 ? -0.897 -5.387 -15.581 1.00 96.88 65 VAL A O 1
ATOM 500 N N . GLY A 1 66 ? -1.369 -3.276 -16.198 1.00 94.88 66 GLY A N 1
ATOM 501 C CA . GLY A 1 66 ? -2.443 -3.631 -17.132 1.00 94.88 66 GLY A CA 1
ATOM 502 C C . GLY A 1 66 ? -1.976 -3.794 -18.580 1.00 94.88 66 GLY A C 1
ATOM 503 O O . GLY A 1 66 ? -2.736 -4.306 -19.396 1.00 94.88 66 GLY A O 1
ATOM 504 N N . ASP A 1 67 ? -0.755 -3.345 -18.882 1.00 94.69 67 ASP A N 1
ATOM 505 C CA . ASP A 1 67 ? -0.126 -3.421 -20.200 1.00 94.69 67 ASP A CA 1
ATOM 506 C C . ASP A 1 67 ? 1.358 -3.803 -20.033 1.00 94.69 67 ASP A C 1
ATOM 508 O O . ASP A 1 67 ? 2.207 -2.936 -19.803 1.00 94.69 67 ASP A O 1
ATOM 512 N N . PRO A 1 68 ? 1.685 -5.109 -20.040 1.00 94.81 68 PRO A N 1
ATOM 513 C CA . PRO A 1 68 ? 3.066 -5.565 -19.909 1.00 94.81 68 PRO A CA 1
ATOM 514 C C . PRO A 1 68 ? 3.926 -5.201 -21.128 1.00 94.81 68 PRO A C 1
ATOM 516 O O . PRO A 1 68 ? 5.118 -4.970 -20.954 1.00 94.81 68 PRO A O 1
ATOM 519 N N . ALA A 1 69 ? 3.342 -5.100 -22.328 1.00 95.25 69 ALA A N 1
ATOM 520 C CA . ALA A 1 69 ? 4.080 -4.772 -23.547 1.00 95.25 69 ALA A CA 1
ATOM 521 C C . ALA A 1 69 ? 4.588 -3.326 -23.502 1.00 95.25 69 ALA A C 1
ATOM 523 O O . ALA A 1 69 ? 5.768 -3.083 -23.736 1.00 95.25 69 ALA A O 1
ATOM 524 N N . ALA A 1 70 ? 3.744 -2.380 -23.076 1.00 96.31 70 ALA A N 1
ATOM 525 C CA . ALA A 1 70 ? 4.167 -0.994 -22.877 1.00 96.31 70 ALA A CA 1
ATOM 526 C C . ALA A 1 70 ? 5.293 -0.863 -21.832 1.00 96.31 70 ALA A C 1
ATOM 528 O O . ALA A 1 70 ? 6.183 -0.022 -21.971 1.00 96.31 70 ALA A O 1
ATOM 529 N N . LEU A 1 71 ? 5.284 -1.700 -20.784 1.00 96.56 71 LEU A N 1
ATOM 530 C CA . LEU A 1 71 ? 6.368 -1.731 -19.797 1.00 96.56 71 LEU A CA 1
ATOM 531 C C . LEU A 1 71 ? 7.671 -2.271 -20.406 1.00 96.56 71 LEU A C 1
ATOM 533 O O . LEU A 1 71 ? 8.735 -1.722 -20.126 1.00 96.56 71 LEU A O 1
ATOM 537 N N . GLU A 1 72 ? 7.601 -3.323 -21.223 1.00 95.19 72 GLU A N 1
ATOM 538 C CA . GLU A 1 72 ? 8.759 -3.888 -21.928 1.00 95.19 72 GLU A CA 1
ATOM 539 C C . GLU A 1 72 ? 9.357 -2.892 -22.930 1.00 95.19 72 GLU A C 1
ATOM 541 O O . GLU A 1 72 ? 10.568 -2.671 -22.924 1.00 95.19 72 GLU A O 1
ATOM 546 N N . GLU A 1 73 ? 8.518 -2.221 -23.722 1.00 95.75 73 GLU A N 1
ATOM 547 C CA . GLU A 1 73 ? 8.938 -1.161 -24.645 1.00 95.75 73 GLU A CA 1
ATOM 548 C C . GLU A 1 73 ? 9.618 -0.007 -23.901 1.00 95.75 73 GLU A C 1
ATOM 550 O O . GLU A 1 73 ? 10.709 0.425 -24.279 1.00 95.75 73 GLU A O 1
ATOM 555 N N . ALA A 1 74 ? 9.030 0.452 -22.790 1.00 95.12 74 ALA A N 1
ATOM 556 C CA . ALA A 1 74 ? 9.646 1.474 -21.953 1.00 95.12 74 ALA A CA 1
ATOM 557 C C . ALA A 1 74 ? 10.981 0.993 -21.361 1.00 95.12 74 ALA A C 1
ATOM 559 O O . ALA A 1 74 ? 11.949 1.755 -21.316 1.00 95.12 74 ALA A O 1
ATOM 560 N N . ALA A 1 75 ? 11.069 -0.267 -20.926 1.00 94.19 75 ALA A N 1
ATOM 561 C CA . ALA A 1 75 ? 12.291 -0.852 -20.381 1.00 94.19 75 ALA A CA 1
ATOM 562 C C . ALA A 1 75 ? 13.409 -0.990 -21.431 1.00 94.19 75 ALA A C 1
ATOM 564 O O . ALA A 1 75 ? 14.578 -0.846 -21.075 1.00 94.19 75 ALA A O 1
ATOM 565 N N . ALA A 1 76 ? 13.072 -1.202 -22.704 1.00 93.69 76 ALA A N 1
ATOM 566 C CA . ALA A 1 76 ? 14.040 -1.287 -23.797 1.00 93.69 76 ALA A CA 1
ATOM 567 C C . ALA A 1 76 ? 14.698 0.064 -24.135 1.00 93.69 76 ALA A C 1
ATOM 569 O O . ALA A 1 76 ? 15.810 0.097 -24.665 1.00 93.69 76 ALA A O 1
ATOM 570 N N . LEU A 1 77 ? 14.037 1.182 -23.818 1.00 91.81 77 LEU A N 1
ATOM 571 C CA . LEU A 1 77 ? 14.615 2.511 -23.991 1.00 91.81 77 LEU A CA 1
ATOM 572 C C . LEU A 1 77 ? 15.693 2.789 -22.930 1.00 91.81 77 LEU A C 1
ATOM 574 O O . LEU A 1 77 ? 15.514 2.430 -21.758 1.00 91.81 77 LEU A O 1
ATOM 578 N N . PRO A 1 78 ? 16.794 3.470 -23.301 1.00 89.25 78 PRO A N 1
ATOM 579 C CA . PRO A 1 78 ? 17.778 3.915 -22.328 1.00 89.25 78 PRO A CA 1
ATOM 580 C C . PRO A 1 78 ? 17.146 4.939 -21.369 1.00 89.25 78 PRO A C 1
ATOM 582 O O . PRO A 1 78 ? 16.323 5.758 -21.794 1.00 89.25 78 PRO A O 1
ATOM 585 N N . PRO A 1 79 ? 17.524 4.935 -20.080 1.00 89.75 79 PRO A N 1
ATOM 586 C CA . PRO A 1 79 ? 17.048 5.942 -19.147 1.00 89.75 79 PRO A CA 1
ATOM 587 C C . PRO A 1 79 ? 17.524 7.330 -19.580 1.00 89.75 79 PRO A C 1
ATOM 589 O O . PRO A 1 79 ? 18.670 7.524 -19.980 1.00 89.75 79 PRO A O 1
ATOM 592 N N . THR A 1 80 ? 16.637 8.316 -19.467 1.00 82.19 80 THR A N 1
ATOM 593 C CA . THR A 1 80 ? 16.920 9.716 -19.822 1.00 82.19 80 THR A CA 1
ATOM 594 C C . THR A 1 80 ? 17.796 10.427 -18.791 1.00 82.19 80 THR A C 1
ATOM 596 O O . THR A 1 80 ? 18.337 11.497 -19.066 1.00 82.19 80 THR A O 1
ATOM 599 N N . GLU A 1 81 ? 17.953 9.838 -17.605 1.00 87.12 81 GLU A N 1
ATOM 600 C CA . GLU A 1 81 ? 18.713 10.386 -16.489 1.00 87.12 81 GLU A CA 1
ATOM 601 C C . GLU A 1 81 ? 19.755 9.380 -16.004 1.00 87.12 81 GLU A C 1
ATOM 603 O O . GLU A 1 81 ? 19.424 8.227 -15.723 1.00 87.12 81 GLU A O 1
ATOM 608 N N . GLY A 1 82 ? 21.000 9.831 -15.818 1.00 89.06 82 GLY A N 1
ATOM 609 C CA . GLY A 1 82 ? 22.083 8.970 -15.325 1.00 89.06 82 GLY A CA 1
ATOM 610 C C . GLY A 1 82 ? 21.793 8.342 -13.956 1.00 89.06 82 GLY A C 1
ATOM 611 O O . GLY A 1 82 ? 22.171 7.203 -13.722 1.00 89.06 82 GLY A O 1
ATOM 612 N N . LEU A 1 83 ? 21.032 9.030 -13.091 1.00 91.88 83 LEU A N 1
ATOM 613 C CA . LEU A 1 83 ? 20.618 8.516 -11.775 1.00 91.88 83 LEU A CA 1
ATOM 614 C C . LEU A 1 83 ? 19.710 7.273 -11.845 1.00 91.88 83 LEU A C 1
ATOM 616 O O . LEU A 1 83 ? 19.484 6.629 -10.826 1.00 91.88 83 LEU A O 1
ATOM 620 N N . LEU A 1 84 ? 19.146 6.962 -13.015 1.00 93.81 84 LEU A N 1
ATOM 621 C CA . LEU A 1 84 ? 18.251 5.822 -13.221 1.00 93.81 84 LEU A CA 1
ATOM 622 C C . LEU A 1 84 ? 18.931 4.650 -13.937 1.00 93.81 84 LEU A C 1
ATOM 624 O O . LEU A 1 84 ? 18.289 3.610 -14.083 1.00 93.81 84 LEU A O 1
ATOM 628 N N . ALA A 1 85 ? 20.179 4.820 -14.395 1.00 90.38 85 ALA A N 1
ATOM 629 C CA . ALA A 1 85 ? 20.895 3.846 -15.221 1.00 90.38 85 ALA A CA 1
ATOM 630 C C . ALA A 1 85 ? 20.934 2.456 -14.581 1.00 90.38 85 ALA A C 1
ATOM 632 O O . ALA A 1 85 ? 20.525 1.482 -15.211 1.00 90.38 85 ALA A O 1
ATOM 633 N N . ASP A 1 86 ? 21.316 2.410 -13.306 1.00 92.94 86 ASP A N 1
ATOM 634 C CA . ASP A 1 86 ? 21.543 1.164 -12.570 1.00 92.94 86 ASP A CA 1
ATOM 635 C C . ASP A 1 86 ? 20.484 0.905 -11.483 1.00 92.94 86 ASP A C 1
ATOM 637 O O . ASP A 1 86 ? 20.503 -0.123 -10.807 1.00 92.94 86 ASP A O 1
ATOM 641 N N . LEU A 1 87 ? 19.514 1.816 -11.322 1.00 96.69 87 LEU A N 1
ATOM 642 C CA . LEU A 1 87 ? 18.514 1.737 -10.252 1.00 96.69 87 LEU A CA 1
ATOM 643 C C . LEU A 1 87 ? 17.579 0.532 -10.426 1.00 96.69 87 LEU A C 1
ATOM 645 O O . LEU A 1 87 ? 17.226 -0.126 -9.443 1.00 96.69 87 LEU A O 1
ATOM 649 N N . PHE A 1 88 ? 17.168 0.250 -11.665 1.00 97.00 88 PHE A N 1
ATOM 650 C CA . PHE A 1 88 ? 16.179 -0.778 -11.987 1.00 97.00 88 PHE A CA 1
ATOM 651 C C . PHE A 1 88 ? 16.799 -1.950 -12.748 1.00 97.00 88 PHE A C 1
ATOM 653 O O . PHE A 1 88 ? 17.376 -1.780 -13.819 1.00 97.00 88 PHE A O 1
ATOM 660 N N . GLY A 1 89 ? 16.577 -3.164 -12.246 1.00 95.06 89 GLY A N 1
ATOM 661 C CA . GLY A 1 89 ? 16.791 -4.383 -13.021 1.00 95.06 89 GLY A CA 1
ATOM 662 C C . GLY A 1 89 ? 15.732 -4.566 -14.113 1.00 95.06 89 GLY A C 1
ATOM 663 O O . GLY A 1 89 ? 14.713 -3.875 -14.144 1.00 95.06 89 GLY A O 1
ATOM 664 N N . MET A 1 90 ? 15.939 -5.549 -14.991 1.00 93.81 90 MET A N 1
ATOM 665 C CA . MET A 1 90 ? 14.963 -5.860 -16.039 1.00 93.81 90 MET A CA 1
ATOM 666 C C . MET A 1 90 ? 13.640 -6.381 -15.460 1.00 93.81 90 MET A C 1
ATOM 668 O O . MET A 1 90 ? 13.673 -7.277 -14.60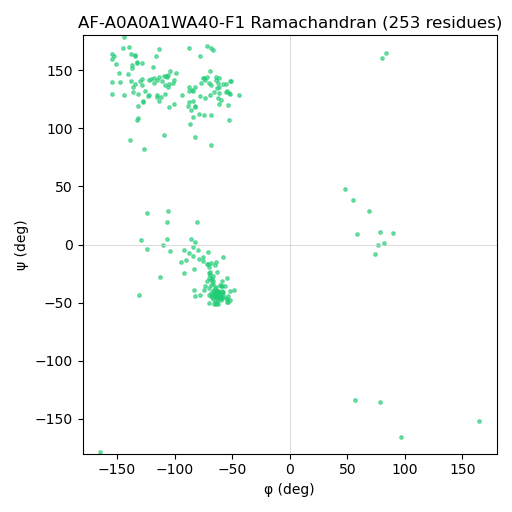7 1.00 93.81 90 MET A O 1
ATOM 672 N N . PRO A 1 91 ? 12.482 -5.844 -15.898 1.00 96.12 91 PRO A N 1
ATOM 673 C CA . PRO A 1 91 ? 11.187 -6.343 -15.465 1.00 96.12 91 PRO A CA 1
ATOM 674 C C . PRO A 1 91 ? 10.971 -7.804 -15.857 1.00 96.12 91 PRO A C 1
ATOM 676 O O . PRO A 1 91 ? 11.229 -8.214 -16.984 1.00 96.12 91 PRO A O 1
ATOM 679 N N . GLN A 1 92 ? 10.456 -8.587 -14.914 1.00 96.06 92 GLN A N 1
ATOM 680 C CA . GLN A 1 92 ? 10.000 -9.957 -15.126 1.00 96.06 92 GLN A CA 1
ATOM 681 C C . GLN A 1 92 ? 8.489 -9.978 -14.922 1.00 96.06 92 GLN A C 1
ATOM 683 O O . GLN A 1 92 ? 8.022 -9.574 -13.859 1.00 96.06 92 GLN A O 1
ATOM 688 N N . SER A 1 93 ? 7.731 -10.427 -15.920 1.00 95.88 93 SER A N 1
ATOM 689 C CA . SER A 1 93 ? 6.266 -10.361 -15.929 1.00 95.88 93 SER A CA 1
ATOM 690 C C . SER A 1 93 ? 5.637 -11.751 -15.919 1.00 95.88 93 SER A C 1
ATOM 692 O O . SER A 1 93 ? 6.117 -12.663 -16.589 1.00 95.88 93 SER A O 1
ATOM 694 N N . GLN A 1 94 ? 4.540 -11.907 -15.181 1.00 96.06 94 GLN A N 1
ATOM 695 C CA . GLN A 1 94 ? 3.702 -13.101 -15.193 1.00 96.06 94 GLN A CA 1
ATOM 696 C C . GLN A 1 94 ? 2.227 -12.693 -15.235 1.00 96.06 94 GLN A C 1
ATOM 698 O O . GLN A 1 94 ? 1.784 -11.863 -14.438 1.00 96.06 94 GLN A O 1
ATOM 703 N N . ALA A 1 95 ? 1.457 -13.292 -16.145 1.00 96.44 95 ALA A N 1
ATOM 704 C CA . ALA A 1 95 ? 0.022 -13.048 -16.241 1.00 96.44 95 ALA A CA 1
ATOM 705 C C . ALA A 1 95 ? -0.702 -13.495 -14.958 1.00 96.44 95 ALA A C 1
ATOM 707 O O . ALA A 1 95 ? -0.450 -14.583 -14.428 1.00 96.44 95 ALA A O 1
ATOM 708 N N . MET A 1 96 ? -1.605 -12.651 -14.462 1.00 95.19 96 MET A N 1
ATOM 709 C CA . MET A 1 96 ? -2.578 -13.024 -13.435 1.00 95.19 96 MET A CA 1
ATOM 710 C C . MET A 1 96 ? -3.729 -13.814 -14.076 1.00 95.19 96 MET A C 1
ATOM 712 O O . MET A 1 96 ? -3.923 -13.735 -15.290 1.00 95.19 96 MET A O 1
ATOM 716 N N . PRO A 1 97 ? -4.530 -14.552 -13.284 1.00 92.56 97 PRO A N 1
ATOM 717 C CA . PRO A 1 97 ? -5.738 -15.190 -13.792 1.00 92.56 97 PRO A CA 1
ATOM 718 C C . PRO A 1 97 ? -6.647 -14.198 -14.529 1.00 92.56 97 PRO A C 1
ATOM 720 O O . PRO A 1 97 ? -6.992 -13.143 -13.993 1.00 92.56 97 PRO A O 1
ATOM 723 N N . GLU A 1 98 ? -7.065 -14.561 -15.743 1.00 87.81 98 GLU A N 1
ATOM 724 C CA . GLU A 1 98 ? -8.001 -13.757 -16.542 1.00 87.81 98 GLU A CA 1
ATOM 725 C C . GLU A 1 98 ? -9.416 -13.773 -15.953 1.00 87.81 98 GLU A C 1
ATOM 727 O O . GLU A 1 98 ? -10.174 -12.812 -16.084 1.00 87.81 98 GLU A O 1
ATOM 732 N N . THR A 1 99 ? -9.763 -14.867 -15.274 1.00 88.62 99 THR A N 1
ATOM 733 C CA . THR A 1 99 ? -11.073 -15.081 -14.663 1.00 88.62 99 THR A CA 1
ATOM 734 C C . THR A 1 99 ? -10.935 -15.356 -13.174 1.00 88.62 99 THR A C 1
ATOM 736 O O . THR A 1 99 ? -10.223 -16.277 -12.766 1.00 88.62 99 THR A O 1
ATOM 739 N N . TRP A 1 100 ? -11.684 -14.605 -12.370 1.00 94.25 100 TRP A N 1
ATOM 740 C CA . TRP A 1 100 ? -11.882 -14.868 -10.947 1.00 94.25 100 TRP A CA 1
ATOM 741 C C . TRP A 1 100 ? -13.212 -15.587 -10.744 1.00 94.25 100 TRP A C 1
ATOM 743 O O . TRP A 1 100 ? -14.165 -15.370 -11.491 1.00 94.25 100 TRP A O 1
ATOM 753 N N . ARG A 1 101 ? -13.283 -16.457 -9.739 1.00 95.44 101 ARG A N 1
ATOM 754 C CA . ARG A 1 101 ? -14.501 -17.205 -9.421 1.00 95.44 101 ARG A CA 1
ATOM 755 C C . ARG A 1 101 ? -15.106 -16.660 -8.135 1.00 95.44 101 ARG A C 1
ATOM 757 O O . ARG A 1 101 ? -14.408 -16.555 -7.132 1.00 95.44 101 ARG A O 1
ATOM 764 N N . GLU A 1 102 ? -16.396 -16.352 -8.161 1.00 97.56 102 GLU A N 1
ATOM 765 C CA . GLU A 1 102 ? -17.155 -16.034 -6.951 1.00 97.56 102 GLU A CA 1
ATOM 766 C C . GLU A 1 102 ? -17.085 -17.207 -5.956 1.00 97.56 102 GLU A C 1
ATOM 768 O O . GLU A 1 102 ? -17.111 -18.377 -6.346 1.00 97.56 102 GLU A O 1
ATOM 773 N N . GLY A 1 103 ? -16.903 -16.908 -4.672 1.00 97.44 103 GLY A N 1
ATOM 774 C CA . GLY A 1 103 ? -16.665 -17.904 -3.628 1.00 97.44 103 GLY A CA 1
ATOM 775 C C . GLY A 1 103 ? -15.244 -18.484 -3.608 1.00 97.44 103 GLY A C 1
ATOM 776 O O . GLY A 1 103 ? -14.945 -19.334 -2.768 1.00 97.44 103 GLY A O 1
ATOM 777 N N . ALA A 1 104 ? -14.340 -18.067 -4.505 1.00 96.38 104 ALA A N 1
ATOM 778 C CA . ALA A 1 104 ? -12.933 -18.452 -4.407 1.00 96.38 104 ALA A CA 1
ATOM 779 C C . ALA A 1 104 ? -12.272 -17.795 -3.191 1.00 96.38 104 ALA A C 1
ATOM 781 O O . ALA A 1 104 ? -12.466 -16.606 -2.937 1.00 96.38 104 ALA A O 1
ATOM 782 N N . ARG A 1 105 ? -11.466 -18.581 -2.472 1.00 97.31 105 ARG A N 1
ATOM 783 C CA . ARG A 1 105 ? -10.768 -18.166 -1.253 1.00 97.31 105 ARG A CA 1
ATOM 784 C C . ARG A 1 105 ? -9.279 -18.013 -1.514 1.00 97.31 105 ARG A C 1
ATOM 786 O O . ARG A 1 105 ? -8.684 -18.886 -2.149 1.00 97.31 105 ARG A O 1
ATOM 793 N N . TYR A 1 106 ? -8.684 -16.947 -0.990 1.00 97.44 106 TYR A N 1
ATOM 794 C CA . TYR A 1 106 ? -7.259 -16.650 -1.132 1.00 97.44 106 TYR A CA 1
ATOM 795 C C . TYR A 1 106 ? -6.680 -16.146 0.181 1.00 97.44 106 TYR A C 1
ATOM 797 O O . TYR A 1 106 ? -7.313 -15.346 0.870 1.00 97.44 106 TYR A O 1
ATOM 805 N N . GLY A 1 107 ? -5.457 -16.575 0.489 1.00 98.06 107 GLY A N 1
ATOM 806 C CA . GLY A 1 107 ? -4.640 -15.874 1.469 1.00 98.06 107 GLY A CA 1
ATOM 807 C C . GLY A 1 107 ? -4.207 -14.525 0.895 1.00 98.06 107 GLY A C 1
ATOM 808 O O . GLY A 1 107 ? -4.052 -14.390 -0.324 1.00 98.06 107 GLY A O 1
ATOM 809 N N . PHE A 1 108 ? -4.019 -13.523 1.750 1.00 97.88 108 PHE A N 1
ATOM 810 C CA . PHE A 1 108 ? -3.560 -12.208 1.322 1.00 97.88 108 PHE A CA 1
ATOM 811 C C . PHE A 1 108 ? -2.496 -11.596 2.239 1.00 97.88 108 PHE A C 1
ATOM 813 O O . PHE A 1 108 ? -2.440 -11.872 3.437 1.00 97.88 108 PHE A O 1
ATOM 820 N N . ASP A 1 109 ? -1.685 -10.712 1.656 1.00 97.81 109 ASP A N 1
ATOM 821 C CA . ASP A 1 109 ? -0.826 -9.745 2.346 1.00 97.81 109 ASP A CA 1
ATOM 822 C C . ASP A 1 109 ? -1.025 -8.373 1.692 1.00 97.81 109 ASP A C 1
ATOM 824 O O . ASP A 1 109 ? -1.003 -8.242 0.464 1.00 97.81 109 ASP A O 1
ATOM 828 N N . VAL A 1 110 ? -1.276 -7.345 2.500 1.00 98.38 110 VAL A N 1
ATOM 829 C CA . VAL A 1 110 ? -1.442 -5.977 2.010 1.00 98.38 110 VAL A CA 1
ATOM 830 C C . VAL A 1 110 ? -0.858 -4.981 3.001 1.00 98.38 110 VAL A C 1
ATOM 832 O O . VAL A 1 110 ? -1.212 -4.959 4.180 1.00 98.38 110 VAL A O 1
ATOM 835 N N . ARG A 1 111 ? 0.006 -4.083 2.516 1.00 98.00 111 ARG A N 1
ATOM 836 C CA . ARG A 1 111 ? 0.400 -2.890 3.282 1.00 98.00 111 ARG A CA 1
ATOM 837 C C . ARG A 1 111 ? -0.457 -1.717 2.923 1.00 98.00 111 ARG A C 1
ATOM 839 O O . ARG A 1 111 ? -0.583 -1.363 1.758 1.00 98.00 111 ARG A O 1
ATOM 846 N N . VAL A 1 112 ? -1.002 -1.078 3.934 1.00 97.75 112 VAL A N 1
ATOM 847 C CA . VAL A 1 112 ? -1.983 -0.013 3.801 1.00 97.75 112 VAL A CA 1
ATOM 848 C C . VAL A 1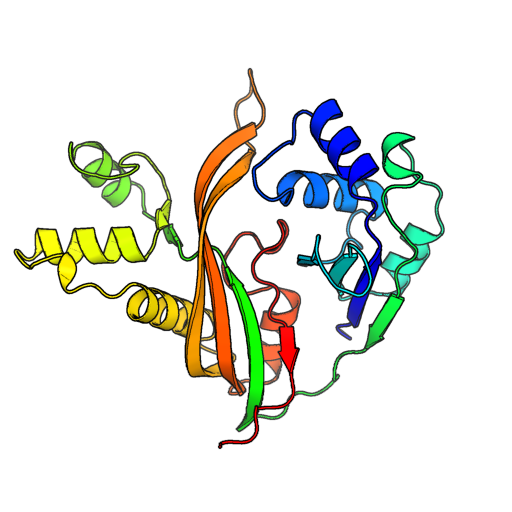 112 ? -1.631 1.143 4.726 1.00 97.75 112 VAL A C 1
ATOM 850 O O . VAL A 1 112 ? -0.880 0.993 5.689 1.00 97.75 112 VAL A O 1
ATOM 853 N N . ARG A 1 113 ? -2.215 2.309 4.438 1.00 96.31 113 ARG A N 1
ATOM 854 C CA . ARG A 1 113 ? -2.307 3.427 5.383 1.00 96.31 113 ARG A CA 1
ATOM 855 C C . ARG A 1 113 ? -3.765 3.568 5.819 1.00 96.31 113 ARG A C 1
ATOM 857 O O . ARG A 1 113 ? -4.536 4.209 5.093 1.00 96.31 113 ARG A O 1
ATOM 864 N N . PRO A 1 114 ? -4.178 2.960 6.948 1.00 97.38 114 PRO A N 1
ATOM 865 C CA . PRO A 1 114 ? -5.557 3.011 7.423 1.00 97.38 114 PRO A CA 1
ATOM 866 C C . PRO A 1 114 ? -5.931 4.421 7.880 1.00 97.38 114 PRO A C 1
ATOM 868 O O . PRO A 1 114 ? -5.799 4.776 9.045 1.00 97.38 114 PRO A O 1
ATOM 871 N N . VAL A 1 115 ? -6.370 5.260 6.943 1.00 96.00 115 VAL A N 1
ATOM 872 C CA . VAL A 1 115 ? -6.733 6.655 7.217 1.00 96.00 115 VAL A CA 1
ATOM 873 C C . VAL A 1 115 ? -8.196 6.943 6.907 1.00 96.00 115 VAL A C 1
ATOM 875 O O . VAL A 1 115 ? -8.811 6.327 6.024 1.00 96.00 115 VAL A O 1
ATOM 878 N N . VAL A 1 116 ? -8.739 7.927 7.618 1.00 94.50 116 VAL A N 1
ATOM 879 C CA . VAL A 1 116 ? -10.070 8.507 7.412 1.00 94.50 116 VAL A CA 1
ATOM 880 C C . VAL A 1 116 ? -9.942 9.982 7.055 1.00 94.50 116 VAL A C 1
ATOM 882 O O . VAL A 1 116 ? -9.066 10.674 7.567 1.00 94.50 116 VAL A O 1
ATOM 885 N N . ARG A 1 117 ? -10.805 10.469 6.157 1.00 91.62 117 ARG A N 1
ATOM 886 C CA . ARG A 1 117 ? -10.797 11.860 5.683 1.00 91.62 117 ARG A CA 1
ATOM 887 C C . ARG A 1 117 ? -11.925 12.657 6.313 1.00 91.62 117 ARG A C 1
ATOM 889 O O . ARG A 1 117 ? -13.010 12.130 6.547 1.00 91.62 117 ARG A O 1
ATOM 896 N N . PHE A 1 118 ? -11.679 13.947 6.489 1.00 88.44 118 PHE A N 1
ATOM 897 C CA . PHE A 1 118 ? -12.670 14.884 6.995 1.00 88.44 118 PHE A CA 1
ATOM 898 C C . PHE A 1 118 ? -13.118 15.865 5.916 1.00 88.44 118 PHE A C 1
ATOM 900 O O . PHE A 1 118 ? -12.313 16.370 5.129 1.00 88.44 118 PHE A O 1
ATOM 907 N N . GLY A 1 119 ? -14.416 16.169 5.920 1.00 86.94 119 GLY A N 1
ATOM 908 C CA . GLY A 1 119 ? -14.945 17.354 5.251 1.00 86.94 119 GLY A CA 1
ATOM 909 C C . GLY A 1 119 ? -14.494 18.640 5.954 1.00 86.94 119 GLY A C 1
ATOM 910 O O . GLY A 1 119 ? -13.970 18.605 7.070 1.00 86.94 119 GLY A O 1
ATOM 911 N N . LYS A 1 120 ? -14.717 19.792 5.307 1.00 86.06 120 LYS A N 1
ATOM 912 C CA . LYS A 1 120 ? -14.278 21.107 5.815 1.00 86.06 120 LYS A CA 1
ATOM 913 C C . LYS A 1 120 ? -14.767 21.390 7.243 1.00 86.06 120 LYS A C 1
ATOM 915 O O . LYS A 1 120 ? -13.970 21.833 8.063 1.00 86.06 120 LYS A O 1
ATOM 920 N N . SER A 1 121 ? -16.035 21.093 7.539 1.00 85.88 121 SER A N 1
ATOM 921 C CA . SER A 1 121 ? -16.658 21.331 8.849 1.00 85.88 121 SER A CA 1
ATOM 922 C C . SER A 1 121 ? -16.011 20.507 9.962 1.00 85.88 121 SER A C 1
ATOM 924 O O . SER A 1 121 ? -15.565 21.061 10.961 1.00 85.88 121 SER A O 1
ATOM 926 N N . VAL A 1 122 ? -15.881 19.192 9.762 1.00 85.94 122 VAL A N 1
ATOM 927 C CA . VAL A 1 122 ? -15.270 18.294 10.754 1.00 85.94 122 VAL A CA 1
ATOM 928 C C . VAL A 1 122 ? -13.797 18.642 10.968 1.00 85.94 122 VAL A C 1
ATOM 930 O O . VAL A 1 122 ? -13.318 18.602 12.096 1.00 85.94 122 VAL A O 1
ATOM 933 N N . ARG A 1 123 ? -13.076 19.047 9.912 1.00 87.62 123 ARG A N 1
ATOM 934 C CA . ARG A 1 123 ? -11.688 19.510 10.045 1.00 87.62 123 ARG A CA 1
ATOM 935 C C . ARG A 1 123 ? -11.582 20.781 10.890 1.00 87.62 123 ARG A C 1
ATOM 937 O O . ARG A 1 123 ? -10.669 20.865 11.699 1.00 87.62 123 ARG A O 1
ATOM 944 N N . ALA A 1 124 ? -12.477 21.753 10.700 1.00 87.50 124 ALA A N 1
ATOM 945 C CA . ALA A 1 124 ? -12.490 22.982 11.494 1.00 87.50 124 ALA A CA 1
ATOM 946 C C . ALA A 1 124 ? -12.756 22.677 12.976 1.00 87.50 124 ALA A C 1
ATOM 948 O O . ALA A 1 124 ? -11.939 23.027 13.816 1.00 87.50 124 ALA A O 1
ATOM 949 N N . ALA A 1 125 ? -13.795 21.891 13.272 1.00 86.31 125 ALA A N 1
ATOM 950 C CA . ALA A 1 125 ? -14.110 21.487 14.642 1.00 86.31 125 ALA A CA 1
ATOM 951 C C . ALA A 1 125 ? -12.966 20.705 15.322 1.00 86.31 125 ALA A C 1
ATOM 953 O O . ALA A 1 125 ? -12.732 20.856 16.517 1.00 86.31 125 ALA A O 1
ATOM 954 N N . ARG A 1 126 ? -12.223 19.877 14.570 1.00 89.69 126 ARG A N 1
ATOM 955 C CA . ARG A 1 126 ? -11.024 19.191 15.085 1.00 89.69 126 ARG A CA 1
ATOM 956 C C . ARG A 1 126 ? -9.839 20.132 15.304 1.00 89.69 126 ARG A C 1
ATOM 958 O O . ARG A 1 126 ? -9.030 19.861 16.181 1.00 89.69 126 ARG A O 1
ATOM 965 N N . ALA A 1 127 ? -9.705 21.198 14.517 1.00 88.44 127 ALA A N 1
ATOM 966 C CA . ALA A 1 127 ? -8.588 22.134 14.629 1.00 88.44 127 ALA A CA 1
ATOM 967 C C . ALA A 1 127 ? -8.640 22.976 15.912 1.00 88.44 127 ALA A C 1
ATOM 969 O O . ALA A 1 127 ? -7.583 23.389 16.387 1.00 88.44 127 ALA A O 1
ATOM 970 N N . ASP A 1 128 ? -9.838 23.186 16.460 1.00 87.56 128 ASP A N 1
ATOM 971 C CA . ASP A 1 128 ? -10.063 23.940 17.699 1.00 87.56 128 ASP A CA 1
ATOM 972 C C . ASP A 1 128 ? -9.877 23.081 18.962 1.00 87.56 128 ASP A C 1
ATOM 974 O O . ASP A 1 128 ? -9.828 23.604 20.075 1.00 87.56 128 ASP A O 1
ATOM 978 N N . ARG A 1 129 ? -9.744 21.755 18.812 1.00 85.25 129 ARG A N 1
ATOM 979 C CA . ARG A 1 129 ? -9.510 20.834 19.928 1.00 85.25 129 ARG A CA 1
ATOM 980 C C . ARG A 1 129 ? -8.023 20.789 20.304 1.00 85.25 129 ARG A C 1
ATOM 982 O O . ARG A 1 129 ? -7.218 20.335 19.488 1.00 85.25 129 ARG A O 1
ATOM 989 N N . PRO A 1 130 ? -7.640 21.174 21.535 1.00 82.38 130 PRO A N 1
ATOM 990 C CA . PRO A 1 130 ? -6.236 21.197 21.954 1.00 82.38 130 PRO A CA 1
ATOM 991 C C . PRO A 1 130 ? -5.621 19.795 22.089 1.00 82.38 130 PRO A C 1
ATOM 993 O O . PRO A 1 130 ? -4.409 19.644 21.970 1.00 82.38 130 PRO A O 1
ATOM 996 N N . ASP A 1 131 ? -6.444 18.769 22.303 1.00 83.50 131 ASP A N 1
ATOM 997 C CA . ASP A 1 131 ? -6.041 17.369 22.455 1.00 83.50 131 ASP A CA 1
ATOM 998 C C . ASP A 1 131 ? -6.047 16.580 21.131 1.00 83.50 131 ASP A C 1
ATOM 1000 O O . ASP A 1 131 ? -5.650 15.414 21.092 1.00 83.50 131 ASP A O 1
ATOM 1004 N N . ALA A 1 132 ? -6.489 17.195 20.028 1.00 85.94 132 ALA A N 1
ATOM 1005 C CA . ALA A 1 132 ? -6.610 16.509 18.750 1.00 85.94 132 ALA A CA 1
ATOM 1006 C C . ALA A 1 132 ? -5.239 16.273 18.103 1.00 85.94 132 ALA A C 1
ATOM 1008 O O . ALA A 1 132 ? -4.587 17.188 17.582 1.00 85.94 132 ALA A O 1
ATOM 1009 N N . TRP A 1 133 ? -4.834 15.004 18.035 1.00 86.94 133 TRP A N 1
ATOM 1010 C CA . TRP A 1 133 ? -3.659 14.608 17.267 1.00 86.94 133 TRP A CA 1
ATOM 1011 C C . TRP A 1 133 ? -3.844 14.975 15.790 1.00 86.94 133 TRP A C 1
ATOM 1013 O O . TRP A 1 133 ? -4.837 14.609 15.149 1.00 86.94 133 TRP A O 1
ATOM 1023 N N . GLN A 1 134 ? -2.892 15.743 15.252 1.00 87.31 134 GLN A N 1
ATOM 1024 C CA . GLN A 1 134 ? -2.977 16.316 13.908 1.00 87.31 134 GLN A CA 1
ATOM 1025 C C . GLN A 1 134 ? -4.346 16.993 13.639 1.00 87.31 134 GLN A C 1
ATOM 1027 O O . GLN A 1 134 ? -4.983 16.759 12.609 1.00 87.31 134 GLN A O 1
ATOM 1032 N N . GLY A 1 135 ? -4.830 17.838 14.562 1.00 84.62 135 GLY A N 1
ATOM 1033 C CA . GLY A 1 135 ? -6.168 18.455 14.490 1.00 84.62 135 GLY A CA 1
ATOM 1034 C C . GLY A 1 135 ? -6.466 19.225 13.194 1.00 84.62 135 GLY A C 1
ATOM 1035 O O . GLY A 1 135 ? -7.601 19.244 12.724 1.00 84.62 135 GLY A O 1
ATOM 1036 N N . ARG A 1 136 ? -5.437 19.784 12.540 1.00 86.25 136 ARG A N 1
ATOM 1037 C CA . ARG A 1 136 ? -5.561 20.493 11.249 1.00 86.25 136 ARG A CA 1
ATOM 1038 C C . ARG A 1 136 ? -5.444 19.590 10.014 1.00 86.25 136 ARG A C 1
ATOM 1040 O O . ARG A 1 136 ? -5.659 20.069 8.897 1.00 86.25 136 ARG A O 1
ATOM 1047 N N . ALA A 1 137 ? -5.096 18.313 10.175 1.00 86.31 137 ALA A N 1
ATOM 1048 C CA . ALA A 1 137 ? -4.938 17.396 9.053 1.00 86.31 137 ALA A CA 1
ATOM 1049 C C . ALA A 1 137 ? -6.294 17.054 8.417 1.00 86.31 137 ALA A C 1
ATOM 1051 O O . ALA A 1 137 ? -7.302 16.847 9.092 1.00 86.31 137 ALA A O 1
ATOM 1052 N N . GLY A 1 138 ? -6.320 16.999 7.082 1.00 86.88 138 GLY A N 1
ATOM 1053 C CA . GLY A 1 138 ? -7.507 16.593 6.318 1.00 86.88 138 GLY A CA 1
ATOM 1054 C C . GLY A 1 138 ? -7.775 15.086 6.349 1.00 86.88 138 GLY A C 1
ATOM 1055 O O . GLY A 1 138 ? -8.838 14.644 5.911 1.00 86.88 138 GLY A O 1
ATOM 1056 N N . GLU A 1 139 ? -6.820 14.308 6.851 1.00 91.38 139 GLU A N 1
ATOM 1057 C CA . GLU A 1 139 ? -6.933 12.876 7.092 1.00 91.38 139 GLU A CA 1
ATOM 1058 C C . GLU A 1 139 ? -6.078 12.476 8.294 1.00 91.38 139 GLU A C 1
ATOM 1060 O O . GLU A 1 139 ? -5.037 13.089 8.523 1.00 91.38 139 GLU A O 1
ATOM 1065 N N . ILE A 1 140 ? -6.517 11.466 9.041 1.00 93.75 140 ILE A N 1
ATOM 1066 C CA . ILE A 1 140 ? -5.795 10.908 10.192 1.00 93.75 140 ILE A CA 1
ATOM 1067 C C . ILE A 1 140 ? -5.908 9.387 10.204 1.00 93.75 140 ILE A C 1
ATOM 1069 O O . ILE A 1 140 ? -6.729 8.821 9.481 1.00 93.75 140 ILE A O 1
ATOM 1073 N N . ASP A 1 141 ? -5.128 8.745 11.068 1.00 96.62 141 ASP A N 1
ATOM 1074 C CA . ASP A 1 141 ? -5.252 7.326 11.399 1.00 96.62 141 ASP A CA 1
ATOM 1075 C C . ASP A 1 141 ? -6.693 6.958 11.825 1.00 96.62 141 ASP A C 1
ATOM 1077 O O . ASP A 1 141 ? -7.299 7.607 12.685 1.00 96.62 141 ASP A O 1
ATOM 1081 N N . ALA A 1 142 ? -7.240 5.902 11.219 1.00 97.56 142 ALA A N 1
ATOM 1082 C CA . ALA A 1 142 ? -8.547 5.338 11.537 1.00 97.56 142 ALA A CA 1
ATOM 1083 C C . ALA A 1 142 ? -8.676 4.934 13.016 1.00 97.56 142 ALA A C 1
ATOM 1085 O O . ALA A 1 142 ? -9.737 5.144 13.605 1.00 97.56 142 ALA A O 1
ATOM 1086 N N . TYR A 1 143 ? -7.607 4.430 13.638 1.00 98.06 143 TYR A N 1
ATOM 1087 C CA . TYR A 1 143 ? -7.578 4.135 15.071 1.00 98.06 143 TYR A CA 1
ATOM 1088 C C . TYR A 1 143 ? -7.672 5.400 15.913 1.00 98.06 143 TYR A C 1
ATOM 1090 O O . TYR A 1 143 ? -8.478 5.459 16.835 1.00 98.06 143 TYR A O 1
ATOM 1098 N N . VAL A 1 144 ? -6.895 6.438 15.580 1.00 96.06 144 VAL A N 1
ATOM 1099 C CA . VAL A 1 144 ? -6.965 7.717 16.303 1.00 96.06 144 VAL A CA 1
ATOM 1100 C C . VAL A 1 144 ? -8.381 8.272 16.213 1.00 96.06 144 VAL A C 1
ATOM 1102 O O . VAL A 1 144 ? -8.935 8.711 17.219 1.00 96.06 144 VAL A O 1
ATOM 1105 N N . ARG A 1 145 ? -9.021 8.167 15.041 1.00 95.44 145 ARG A N 1
ATOM 1106 C CA . ARG A 1 145 ? -10.429 8.542 14.901 1.00 95.44 145 ARG A CA 1
ATOM 1107 C C . ARG A 1 145 ? -11.351 7.708 15.792 1.00 95.44 145 ARG A C 1
ATOM 1109 O O . ARG A 1 145 ? -12.294 8.264 16.349 1.00 95.44 145 ARG A O 1
ATOM 1116 N N . ALA A 1 146 ? -11.131 6.402 15.893 1.00 96.69 146 ALA A N 1
ATOM 1117 C CA . ALA A 1 146 ? -11.926 5.540 16.762 1.00 96.69 146 ALA A CA 1
ATOM 1118 C C . ALA A 1 146 ? -11.771 5.943 18.240 1.00 96.69 146 ALA A C 1
ATOM 1120 O O . ALA A 1 146 ? -12.781 6.133 18.916 1.00 96.69 146 ALA A O 1
ATOM 1121 N N . CYS A 1 147 ? -10.545 6.206 18.706 1.00 96.12 147 CYS A N 1
ATOM 1122 C CA . CYS A 1 147 ? -10.290 6.742 20.046 1.00 96.12 147 CYS A CA 1
ATOM 1123 C C . CYS A 1 147 ? -10.979 8.094 20.279 1.00 96.12 147 CYS A C 1
ATOM 1125 O O . CYS A 1 147 ? -11.623 8.275 21.307 1.00 96.12 147 CYS A O 1
ATOM 1127 N N . GLU A 1 148 ? -10.898 9.030 19.326 1.00 93.00 148 GLU A N 1
ATOM 1128 C CA . GLU A 1 148 ? -11.578 10.330 19.428 1.00 93.00 148 GLU A CA 1
ATOM 1129 C C . GLU A 1 148 ? -13.097 10.188 19.586 1.00 93.00 148 GLU A C 1
ATOM 1131 O O . GLU A 1 148 ? -13.714 11.003 20.273 1.00 93.00 148 GLU A O 1
ATOM 1136 N N . ARG A 1 149 ? -13.705 9.189 18.930 1.00 92.25 149 ARG A N 1
ATOM 1137 C CA . ARG A 1 149 ? -15.142 8.909 19.047 1.00 92.25 149 ARG A CA 1
ATOM 1138 C C . ARG A 1 149 ? -15.494 8.355 20.422 1.00 92.25 149 ARG A C 1
ATOM 1140 O O . ARG A 1 149 ? -16.370 8.915 21.065 1.00 92.25 149 ARG A O 1
ATOM 1147 N N . VAL A 1 150 ? -14.774 7.331 20.881 1.00 95.56 150 VAL A N 1
ATOM 1148 C CA . VAL A 1 150 ? -14.993 6.734 22.208 1.00 95.56 150 VAL A CA 1
ATOM 1149 C C . VAL A 1 150 ? -14.831 7.780 23.312 1.00 95.56 150 VAL A C 1
ATOM 1151 O O . VAL A 1 150 ? -15.688 7.882 24.180 1.00 95.56 150 VAL A O 1
ATOM 1154 N N . ALA A 1 151 ? -13.799 8.625 23.232 1.00 92.81 151 ALA A N 1
ATOM 1155 C CA . ALA A 1 151 ? -13.600 9.711 24.190 1.00 92.81 151 ALA A CA 1
ATOM 1156 C C . ALA A 1 151 ? -14.745 10.741 24.173 1.00 92.81 151 ALA A C 1
ATOM 1158 O O . ALA A 1 151 ? -15.180 11.194 25.228 1.00 92.81 151 ALA A O 1
ATOM 1159 N N . ALA A 1 152 ? -15.254 11.109 22.991 1.00 89.94 152 ALA A N 1
ATOM 1160 C CA . ALA A 1 152 ? -16.376 12.045 22.868 1.00 89.94 152 ALA A CA 1
ATOM 1161 C C . ALA A 1 152 ? -17.695 11.476 23.423 1.00 89.94 152 ALA A C 1
ATOM 1163 O O . ALA A 1 152 ? -18.551 12.236 23.863 1.00 89.94 152 ALA A O 1
ATOM 1164 N N . GLU A 1 153 ? -17.841 10.152 23.416 1.00 93.94 153 GLU A N 1
ATOM 1165 C CA . GLU A 1 153 ? -18.970 9.416 23.995 1.00 93.94 153 GLU A CA 1
ATOM 1166 C C . GLU A 1 153 ? -18.762 9.125 25.504 1.00 93.94 153 GLU A C 1
ATOM 1168 O O . GLU A 1 153 ? -19.587 8.458 26.122 1.00 93.94 153 GLU A O 1
ATOM 1173 N N . GLY A 1 154 ? -17.682 9.637 26.117 1.00 94.06 154 GLY A N 1
ATOM 1174 C CA . GLY A 1 154 ? -17.363 9.459 27.542 1.00 94.06 154 GLY A CA 1
ATOM 1175 C C . GLY A 1 154 ? -16.746 8.100 27.899 1.00 94.06 154 GLY A C 1
ATOM 1176 O O . GLY A 1 154 ? -16.641 7.767 29.078 1.00 94.06 154 GLY A O 1
ATOM 1177 N N . GLY A 1 155 ? -16.352 7.307 26.901 1.00 94.88 155 GLY A N 1
ATOM 1178 C CA . GLY A 1 155 ? -15.758 5.985 27.080 1.00 94.88 155 GLY A CA 1
ATOM 1179 C C . GLY A 1 155 ? -14.236 5.992 27.271 1.00 94.88 155 GLY A C 1
ATOM 1180 O O . GLY A 1 155 ? -13.543 6.983 27.038 1.00 94.88 155 GLY A O 1
ATOM 1181 N N . ASP A 1 156 ? -13.701 4.834 27.658 1.00 95.25 156 ASP A N 1
ATOM 1182 C CA . ASP A 1 156 ? -12.267 4.603 27.852 1.00 95.25 156 ASP A CA 1
ATOM 1183 C C . ASP A 1 156 ? -11.577 4.215 26.537 1.00 95.25 156 ASP A C 1
ATOM 1185 O O . ASP A 1 156 ? -11.825 3.147 25.975 1.00 95.25 156 ASP A O 1
ATOM 1189 N N . THR A 1 157 ? -10.664 5.057 26.051 1.00 93.88 157 THR A N 1
ATOM 1190 C CA . THR A 1 157 ? -9.966 4.844 24.771 1.00 93.88 157 THR A CA 1
ATOM 1191 C C . THR A 1 157 ? -9.071 3.606 24.755 1.00 93.88 157 THR A C 1
ATOM 1193 O O . THR A 1 157 ? -8.762 3.120 23.669 1.00 93.88 157 THR A O 1
ATOM 1196 N N . ARG A 1 158 ? -8.702 3.051 25.920 1.00 94.56 158 ARG A N 1
ATOM 1197 C CA . ARG A 1 158 ? -7.935 1.794 26.031 1.00 94.56 158 ARG A CA 1
ATOM 1198 C C . ARG A 1 158 ? -8.732 0.564 25.598 1.00 94.56 158 ARG A C 1
ATOM 1200 O O . ARG A 1 158 ? -8.142 -0.484 25.368 1.00 94.56 158 ARG A O 1
ATOM 1207 N N . THR A 1 159 ? -10.053 0.689 25.487 1.00 94.88 159 THR A N 1
ATOM 1208 C CA . THR A 1 159 ? -10.933 -0.368 24.964 1.00 94.88 159 THR A CA 1
ATOM 1209 C C . THR A 1 159 ? -10.919 -0.448 23.437 1.00 94.88 159 THR A C 1
ATOM 1211 O O . THR A 1 159 ? -11.422 -1.413 22.867 1.00 94.88 159 THR A O 1
ATOM 1214 N N . VAL A 1 160 ? -10.349 0.554 22.757 1.00 97.62 160 VAL A N 1
ATOM 1215 C CA . VAL A 1 160 ? -10.225 0.553 21.301 1.00 97.62 160 VAL A CA 1
ATOM 1216 C C . VAL A 1 160 ? -9.052 -0.334 20.913 1.00 97.62 160 VAL A C 1
ATOM 1218 O O . VAL A 1 160 ? -7.898 0.012 21.151 1.00 97.62 160 VAL A O 1
ATOM 1221 N N . ASP A 1 161 ? -9.350 -1.454 20.265 1.00 97.75 161 ASP A N 1
ATOM 1222 C CA . ASP A 1 161 ? -8.334 -2.317 19.680 1.00 97.75 161 ASP A CA 1
ATOM 1223 C C . ASP A 1 161 ? -7.986 -1.883 18.244 1.00 97.75 161 ASP A C 1
ATOM 1225 O O . ASP A 1 161 ? -8.856 -1.638 17.401 1.00 97.75 161 ASP A O 1
ATOM 1229 N N . ARG A 1 162 ? -6.686 -1.774 17.952 1.00 98.06 162 ARG A N 1
ATOM 1230 C CA . ARG A 1 162 ? -6.193 -1.297 16.653 1.00 98.06 162 ARG A CA 1
ATOM 1231 C C . ARG A 1 162 ? -6.434 -2.292 15.540 1.00 98.06 162 ARG A C 1
ATOM 1233 O O . ARG A 1 162 ? -6.825 -1.867 14.453 1.00 98.06 162 ARG A O 1
ATOM 1240 N N . GLU A 1 163 ? -6.176 -3.569 15.797 1.00 98.38 163 GLU A N 1
ATOM 1241 C CA . GLU A 1 163 ? -6.371 -4.618 14.803 1.00 98.38 163 GLU A CA 1
ATOM 1242 C C . GLU A 1 163 ? -7.837 -4.654 14.376 1.00 98.38 163 GLU A C 1
ATOM 1244 O O . GLU A 1 163 ? -8.126 -4.532 13.191 1.00 98.38 163 GLU A O 1
ATOM 1249 N N . THR A 1 164 ? -8.760 -4.643 15.335 1.00 98.25 164 THR A N 1
ATOM 1250 C CA . THR A 1 164 ? -10.205 -4.573 15.095 1.00 98.25 164 THR A CA 1
ATOM 1251 C C . THR A 1 164 ? -10.586 -3.367 14.231 1.00 98.25 164 THR A C 1
ATOM 1253 O O . THR A 1 164 ? -11.319 -3.507 13.247 1.00 98.25 164 THR A O 1
ATOM 1256 N N . VAL A 1 165 ? -10.066 -2.170 14.538 1.00 98.56 165 VAL A N 1
ATOM 1257 C CA . VAL A 1 165 ? -10.342 -0.962 13.739 1.00 98.56 165 VAL A CA 1
ATOM 1258 C C . VAL A 1 165 ? -9.777 -1.076 12.321 1.00 98.56 165 VAL A C 1
ATOM 1260 O O . VAL A 1 165 ? -10.438 -0.667 11.363 1.00 98.56 165 VAL A O 1
ATOM 1263 N N . TYR A 1 166 ? -8.569 -1.615 12.158 1.00 98.62 166 TYR A N 1
ATOM 1264 C CA . TYR A 1 166 ? -7.932 -1.756 10.847 1.00 98.62 166 TYR A CA 1
ATOM 1265 C C . TYR A 1 166 ? -8.564 -2.866 10.008 1.00 98.62 166 TYR A C 1
ATOM 1267 O O . TYR A 1 166 ? -8.736 -2.670 8.807 1.00 98.62 166 TYR A O 1
ATOM 1275 N N . THR A 1 167 ? -8.989 -3.968 10.623 1.00 98.56 167 THR A N 1
ATOM 1276 C CA . THR A 1 167 ? -9.768 -5.036 9.988 1.00 98.56 167 THR A CA 1
ATOM 1277 C C . THR A 1 167 ? -11.109 -4.502 9.499 1.00 98.56 167 THR A C 1
ATOM 1279 O O . THR A 1 167 ? -11.444 -4.677 8.329 1.00 98.56 167 THR A O 1
ATOM 1282 N N . ALA A 1 168 ? -11.836 -3.745 10.328 1.00 98.31 168 ALA A N 1
ATOM 1283 C CA . ALA A 1 168 ? -13.077 -3.094 9.906 1.00 98.31 168 ALA A CA 1
ATOM 1284 C C . ALA A 1 168 ? -12.840 -2.067 8.784 1.00 98.31 168 ALA A C 1
ATOM 1286 O O . ALA A 1 168 ? -13.615 -1.982 7.832 1.00 98.31 168 ALA A O 1
ATOM 1287 N N . TRP A 1 169 ? -11.754 -1.290 8.858 1.00 98.50 169 TRP A N 1
ATOM 1288 C CA . TRP A 1 169 ? -11.368 -0.374 7.785 1.00 98.50 169 TRP A CA 1
ATOM 1289 C C . TRP A 1 169 ? -11.066 -1.123 6.483 1.00 98.50 169 TRP A C 1
ATOM 1291 O O . TRP A 1 169 ? -11.517 -0.681 5.428 1.00 98.50 169 TRP A O 1
ATOM 1301 N N . LEU A 1 170 ? -10.340 -2.244 6.546 1.00 98.56 170 LEU A N 1
ATOM 1302 C CA . LEU A 1 170 ? -9.969 -3.052 5.387 1.00 98.56 170 LEU A CA 1
ATOM 1303 C C . LEU A 1 170 ? -11.199 -3.709 4.760 1.00 98.56 170 LEU A C 1
ATOM 1305 O O . LEU A 1 170 ? -11.370 -3.595 3.550 1.00 98.56 170 LEU A O 1
ATOM 1309 N N . ALA A 1 171 ? -12.091 -4.293 5.566 1.00 98.31 171 ALA A N 1
ATOM 1310 C CA . ALA A 1 171 ? -13.354 -4.866 5.100 1.00 98.31 171 ALA A CA 1
ATOM 1311 C C . ALA A 1 171 ? -14.135 -3.858 4.245 1.00 98.31 171 ALA A C 1
ATOM 1313 O O . ALA A 1 171 ? -14.495 -4.148 3.108 1.00 98.31 171 ALA A O 1
ATOM 1314 N N . ARG A 1 172 ? -14.261 -2.613 4.725 1.00 97.88 172 ARG A N 1
ATOM 1315 C CA . ARG A 1 172 ? -14.915 -1.522 3.985 1.00 97.88 172 ARG A CA 1
ATOM 1316 C C . ARG A 1 172 ? -14.225 -1.137 2.677 1.00 97.88 172 ARG A C 1
ATOM 1318 O O . ARG A 1 172 ? -14.844 -0.520 1.819 1.00 97.88 172 ARG A O 1
ATOM 1325 N N . ARG A 1 173 ? -12.926 -1.411 2.526 1.00 97.75 173 ARG A N 1
ATOM 1326 C CA . ARG A 1 173 ? -12.196 -1.186 1.265 1.00 97.75 173 ARG A CA 1
ATOM 1327 C C . ARG A 1 173 ? -12.360 -2.329 0.273 1.00 97.75 173 ARG A C 1
ATOM 1329 O O . ARG A 1 173 ? -12.116 -2.098 -0.906 1.00 97.75 173 ARG A O 1
ATOM 1336 N N . LEU A 1 174 ? -12.728 -3.514 0.752 1.00 97.81 174 LEU A N 1
ATOM 1337 C CA . LEU A 1 174 ? -12.979 -4.697 -0.066 1.00 97.81 174 LEU A CA 1
ATOM 1338 C C . LEU A 1 174 ? -14.466 -4.862 -0.423 1.00 97.81 174 LEU A C 1
ATOM 1340 O O . LEU A 1 174 ? -14.775 -5.616 -1.343 1.00 97.81 174 LEU A O 1
ATOM 1344 N N . GLU A 1 175 ? -15.367 -4.145 0.262 1.00 96.12 175 GLU A N 1
ATOM 1345 C CA . GLU A 1 175 ? -16.807 -4.109 -0.027 1.00 96.12 175 GLU A CA 1
ATOM 1346 C C . GLU A 1 175 ? 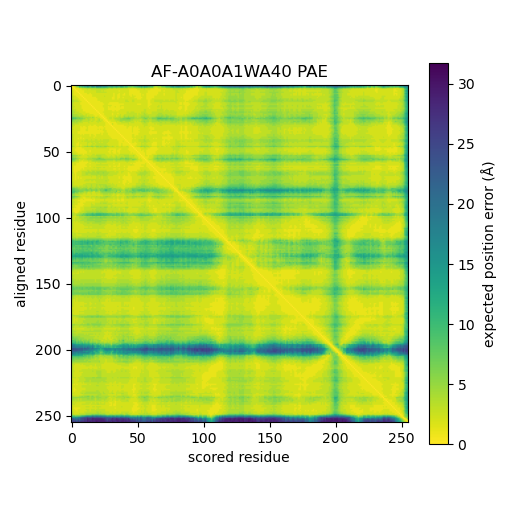-17.089 -3.989 -1.533 1.00 96.12 175 GLU A C 1
ATOM 1348 O O . GLU A 1 175 ? -16.559 -3.117 -2.224 1.00 96.12 175 GLU A O 1
ATOM 1353 N N . GLY A 1 176 ? -17.943 -4.881 -2.037 1.00 94.75 176 GLY A N 1
ATOM 1354 C CA . GLY A 1 176 ? -18.292 -4.957 -3.457 1.00 94.75 176 GLY A CA 1
ATOM 1355 C C . GLY A 1 176 ? -17.290 -5.713 -4.335 1.00 94.75 176 GLY A C 1
ATOM 1356 O O . GLY A 1 176 ? -17.525 -5.804 -5.530 1.00 94.75 176 GLY A O 1
ATOM 1357 N N . ALA A 1 177 ? -16.205 -6.259 -3.778 1.00 97.69 177 ALA A N 1
ATOM 1358 C CA . ALA A 1 177 ? -15.230 -7.082 -4.501 1.00 97.69 177 ALA A CA 1
ATOM 1359 C C . ALA A 1 177 ? -14.912 -8.402 -3.777 1.00 97.69 177 ALA A C 1
ATOM 1361 O O . ALA A 1 177 ? -14.827 -9.459 -4.408 1.00 97.69 177 ALA A O 1
ATOM 1362 N N . ALA A 1 178 ? -14.729 -8.346 -2.456 1.00 98.19 178 ALA A N 1
ATOM 1363 C CA . ALA A 1 178 ? -14.452 -9.503 -1.614 1.00 98.19 178 ALA A CA 1
ATOM 1364 C C . ALA A 1 178 ? -14.904 -9.271 -0.163 1.00 98.19 178 ALA A C 1
ATOM 1366 O O . ALA A 1 178 ? -15.025 -8.134 0.296 1.00 98.19 178 ALA A O 1
ATOM 1367 N N . THR A 1 179 ? -15.090 -10.357 0.582 1.00 98.19 179 THR A N 1
ATOM 1368 C CA . THR A 1 179 ? -15.274 -10.347 2.039 1.00 98.19 179 THR A CA 1
ATOM 1369 C C . THR A 1 179 ? -14.023 -10.871 2.728 1.00 98.19 179 THR A C 1
ATOM 1371 O O . THR A 1 179 ? -13.371 -11.779 2.219 1.00 98.19 179 THR A O 1
ATOM 1374 N N . LEU A 1 180 ? -13.685 -10.315 3.892 1.00 97.81 180 LEU A N 1
ATOM 1375 C CA . LEU A 1 180 ? -12.653 -10.889 4.757 1.00 97.81 180 LEU A CA 1
ATOM 1376 C C . LEU A 1 180 ? -13.238 -12.088 5.504 1.00 97.81 180 LEU A C 1
ATOM 1378 O O . LEU A 1 180 ? -14.277 -11.946 6.147 1.00 97.81 180 LEU A O 1
ATOM 1382 N N . ASP A 1 181 ? -12.559 -13.230 5.435 1.00 96.69 181 ASP A N 1
ATOM 1383 C CA . ASP A 1 181 ? -12.847 -14.380 6.296 1.00 96.69 181 ASP A CA 1
ATOM 1384 C C . ASP A 1 181 ? -12.155 -14.181 7.655 1.00 96.69 181 ASP A C 1
ATOM 1386 O O . ASP A 1 181 ? -12.750 -14.384 8.710 1.00 96.69 181 ASP A O 1
ATOM 1390 N N . ASP A 1 182 ? -10.896 -13.737 7.610 1.00 95.06 182 ASP A N 1
ATOM 1391 C CA . ASP A 1 182 ? -10.061 -13.386 8.753 1.00 95.06 182 ASP A CA 1
ATOM 1392 C C . ASP A 1 182 ? -9.051 -12.300 8.350 1.00 95.06 182 ASP A C 1
ATOM 1394 O O . ASP A 1 182 ? -8.718 -12.141 7.170 1.00 95.06 182 ASP A O 1
ATOM 1398 N N . ALA A 1 183 ? -8.578 -11.522 9.323 1.00 96.88 183 ALA A N 1
ATOM 1399 C CA . ALA A 1 183 ? -7.484 -10.583 9.121 1.00 96.88 183 ALA A CA 1
ATOM 1400 C C . ALA A 1 183 ? -6.752 -10.305 10.436 1.00 96.88 183 ALA A C 1
ATOM 1402 O O . ALA A 1 183 ? -7.380 -10.095 11.472 1.00 96.88 183 ALA A O 1
ATOM 1403 N N . THR A 1 184 ? -5.429 -10.223 10.356 1.00 97.62 184 THR A N 1
ATOM 1404 C CA . THR A 1 184 ? -4.520 -9.946 11.469 1.00 97.62 184 THR A CA 1
ATOM 1405 C C . THR A 1 184 ? -3.591 -8.794 11.105 1.00 97.62 184 THR A C 1
ATOM 1407 O O . THR A 1 184 ? -3.128 -8.672 9.963 1.00 97.62 184 THR A O 1
ATOM 1410 N N . LEU A 1 185 ? -3.287 -7.947 12.085 1.00 98.38 185 LEU A N 1
ATOM 1411 C CA . LEU A 1 185 ? -2.317 -6.869 11.980 1.00 98.38 185 LEU A CA 1
ATOM 1412 C C . LEU A 1 185 ? -0.909 -7.430 12.199 1.00 98.38 185 LEU A C 1
ATOM 1414 O O . LEU A 1 185 ? -0.401 -7.508 13.314 1.00 98.38 185 LEU A O 1
ATOM 1418 N N . ARG A 1 186 ? -0.247 -7.799 11.104 1.00 97.69 186 ARG A N 1
ATOM 1419 C CA . ARG A 1 186 ? 1.092 -8.401 11.133 1.00 97.69 186 ARG A CA 1
ATOM 1420 C C . ARG A 1 186 ? 2.186 -7.418 11.541 1.00 97.69 186 ARG A C 1
ATOM 1422 O O . ARG A 1 186 ? 3.160 -7.800 12.183 1.00 97.69 186 ARG A O 1
ATOM 1429 N N . MET A 1 187 ? 2.076 -6.167 11.106 1.00 96.81 187 MET A N 1
ATOM 1430 C CA . MET A 1 187 ? 3.045 -5.121 11.428 1.00 96.81 187 MET A CA 1
ATOM 1431 C C . MET A 1 187 ? 2.342 -3.778 11.515 1.00 96.81 187 MET A C 1
ATOM 1433 O O . MET A 1 187 ? 1.486 -3.471 10.687 1.00 96.81 187 MET A O 1
ATOM 1437 N N . PHE A 1 188 ? 2.742 -2.971 12.493 1.00 97.69 188 PHE A N 1
ATOM 1438 C CA . PHE A 1 188 ? 2.352 -1.577 12.593 1.00 97.69 188 PHE A CA 1
ATOM 1439 C C . PHE A 1 188 ? 3.549 -0.712 12.965 1.00 97.69 188 PHE A C 1
ATOM 1441 O O . PHE A 1 188 ? 4.287 -1.014 13.901 1.00 97.69 188 PHE A O 1
ATOM 1448 N N . GLN A 1 189 ? 3.677 0.410 12.268 1.00 96.00 189 GLN A N 1
ATOM 1449 C CA . GLN A 1 189 ? 4.552 1.506 12.645 1.00 96.00 189 GLN A CA 1
ATOM 1450 C C . GLN A 1 189 ? 3.920 2.848 12.260 1.00 96.00 189 GLN A C 1
ATOM 1452 O O . GLN A 1 189 ? 2.923 2.921 11.533 1.00 96.00 189 GLN A O 1
ATOM 1457 N N . ARG A 1 190 ? 4.511 3.936 12.751 1.00 94.69 190 ARG A N 1
ATOM 1458 C CA . ARG A 1 190 ? 4.238 5.285 12.252 1.00 94.69 190 ARG A CA 1
ATOM 1459 C C . ARG A 1 190 ? 5.383 5.656 11.324 1.00 94.69 190 ARG A C 1
ATOM 1461 O O . ARG A 1 190 ? 6.529 5.656 11.756 1.00 94.69 190 ARG A O 1
ATOM 1468 N N . SER A 1 191 ? 5.068 5.956 10.069 1.00 93.62 191 SER A N 1
ATOM 1469 C CA . SER A 1 191 ? 6.065 6.343 9.070 1.00 93.62 191 SER A CA 1
ATOM 1470 C C . SER A 1 191 ? 5.745 7.710 8.485 1.00 93.62 191 SER A C 1
ATOM 1472 O O . SER A 1 191 ? 4.578 8.071 8.249 1.00 93.62 191 SER A O 1
ATOM 1474 N N . ARG A 1 192 ? 6.798 8.492 8.255 1.00 91.62 192 ARG A N 1
ATOM 1475 C CA . ARG A 1 192 ? 6.722 9.764 7.549 1.00 91.62 192 ARG A CA 1
ATOM 1476 C C . ARG A 1 192 ? 6.887 9.518 6.062 1.00 91.62 192 ARG A C 1
ATOM 1478 O O . ARG A 1 192 ? 7.935 9.072 5.616 1.00 91.62 192 ARG A O 1
ATOM 1485 N N . THR A 1 193 ? 5.860 9.880 5.306 1.00 88.50 193 THR A N 1
ATOM 1486 C CA . THR A 1 193 ? 5.854 9.818 3.838 1.00 88.50 193 THR A CA 1
ATOM 1487 C C . THR A 1 193 ? 5.894 11.222 3.260 1.00 88.50 193 THR A C 1
ATOM 1489 O O . THR A 1 193 ? 5.269 12.137 3.817 1.00 88.50 193 THR A O 1
ATOM 1492 N N . ARG A 1 194 ? 6.571 11.416 2.126 1.00 89.25 194 ARG A N 1
ATOM 1493 C CA . ARG A 1 194 ? 6.505 12.694 1.405 1.00 89.25 194 ARG A CA 1
ATOM 1494 C C . ARG A 1 194 ? 5.147 12.877 0.738 1.00 89.25 194 ARG A C 1
ATOM 1496 O O . ARG A 1 194 ? 4.546 11.944 0.214 1.00 89.25 194 ARG A O 1
ATOM 1503 N N . ARG A 1 195 ? 4.670 14.120 0.721 1.00 82.56 195 ARG A N 1
ATOM 1504 C CA . ARG A 1 195 ? 3.483 14.533 -0.030 1.00 82.56 195 ARG A CA 1
ATOM 1505 C C . ARG A 1 195 ? 3.722 15.825 -0.778 1.00 82.56 195 ARG A C 1
ATOM 1507 O O . ARG A 1 195 ? 4.285 16.767 -0.218 1.00 82.56 195 ARG A O 1
ATOM 1514 N N . SER A 1 196 ? 3.242 15.874 -2.019 1.00 80.44 196 SER A N 1
ATOM 1515 C CA . SER A 1 196 ? 3.241 17.095 -2.820 1.00 80.44 196 SER A CA 1
ATOM 1516 C C . SER A 1 196 ? 2.391 18.186 -2.159 1.00 80.44 196 SER A C 1
ATOM 1518 O O . SER A 1 196 ? 1.367 17.909 -1.528 1.00 80.44 196 SER A O 1
ATOM 1520 N N . THR A 1 197 ? 2.842 19.430 -2.281 1.00 75.00 197 THR A N 1
ATOM 1521 C CA . THR A 1 197 ? 2.088 20.630 -1.926 1.00 75.00 197 THR A CA 1
ATOM 1522 C C . THR A 1 197 ? 1.654 21.337 -3.209 1.00 75.00 197 THR A C 1
ATOM 1524 O O . THR A 1 197 ? 2.400 21.396 -4.182 1.00 75.00 197 THR A O 1
ATOM 1527 N N . HIS A 1 198 ? 0.468 21.950 -3.205 1.00 65.62 198 HIS A N 1
ATOM 1528 C CA . HIS A 1 198 ? 0.056 22.880 -4.269 1.00 65.62 198 HIS A CA 1
ATOM 1529 C C . HIS A 1 198 ? 0.655 24.288 -4.074 1.00 65.62 198 HIS A C 1
ATOM 1531 O O . HIS A 1 198 ? 0.118 25.272 -4.577 1.00 65.62 198 HIS A O 1
ATOM 1537 N N . ALA A 1 199 ? 1.728 24.420 -3.288 1.00 62.22 199 ALA A N 1
ATOM 1538 C CA . ALA A 1 199 ? 2.313 25.716 -2.977 1.00 62.22 199 ALA A CA 1
ATOM 1539 C C . ALA A 1 199 ? 3.065 26.267 -4.198 1.00 62.22 199 ALA A C 1
ATOM 1541 O O . ALA A 1 199 ? 3.954 25.614 -4.740 1.00 62.22 199 ALA A O 1
ATOM 1542 N N . ALA A 1 200 ? 2.733 27.495 -4.605 1.00 53.97 200 ALA A N 1
ATOM 1543 C CA . ALA A 1 200 ? 3.374 28.165 -5.739 1.00 53.97 200 ALA A CA 1
ATOM 1544 C C . ALA A 1 200 ? 4.837 28.580 -5.462 1.00 53.97 200 ALA A C 1
ATOM 1546 O O . ALA A 1 200 ? 5.599 28.818 -6.396 1.00 53.97 200 ALA A O 1
ATOM 1547 N N . LYS A 1 201 ? 5.239 28.677 -4.186 1.00 52.56 201 LYS A N 1
ATOM 1548 C CA . LYS A 1 201 ? 6.598 29.022 -3.737 1.00 52.56 201 LYS A CA 1
ATOM 1549 C C . LYS A 1 201 ? 6.987 28.167 -2.524 1.00 52.56 201 LYS A C 1
ATOM 1551 O O . LYS A 1 201 ? 6.134 27.858 -1.696 1.00 52.56 201 LYS A O 1
ATOM 1556 N N . GLY A 1 202 ? 8.273 27.830 -2.404 1.00 61.72 202 GLY A N 1
ATOM 1557 C CA . GLY A 1 202 ? 8.819 27.010 -1.313 1.00 61.72 202 GLY A CA 1
ATOM 1558 C C . GLY A 1 202 ? 8.960 25.525 -1.664 1.00 61.72 202 GLY A C 1
ATOM 1559 O O . GLY A 1 202 ? 8.927 25.141 -2.834 1.00 61.72 202 GLY A O 1
ATOM 1560 N N . ALA A 1 203 ? 9.162 24.682 -0.646 1.00 63.38 203 ALA A N 1
ATOM 1561 C CA . ALA A 1 203 ? 9.298 23.241 -0.835 1.00 63.38 203 ALA A CA 1
ATOM 1562 C C . ALA A 1 203 ? 8.015 22.649 -1.450 1.00 63.38 203 ALA A C 1
ATOM 1564 O O . ALA A 1 203 ? 6.931 22.725 -0.869 1.00 63.38 203 ALA A O 1
ATOM 1565 N N . ARG A 1 204 ? 8.158 22.024 -2.628 1.00 76.75 204 ARG A N 1
ATOM 1566 C CA . ARG A 1 204 ? 7.056 21.377 -3.367 1.00 76.75 204 ARG A CA 1
ATOM 1567 C C . ARG A 1 204 ? 6.553 20.093 -2.709 1.00 76.75 204 ARG A C 1
ATOM 1569 O O . ARG A 1 204 ? 5.576 19.506 -3.168 1.00 76.75 204 ARG A O 1
ATOM 1576 N N . THR A 1 205 ? 7.227 19.633 -1.657 1.00 82.00 205 THR A N 1
ATOM 1577 C CA . THR A 1 205 ? 6.824 18.480 -0.858 1.00 82.00 205 THR A CA 1
ATOM 1578 C C . THR A 1 205 ? 7.002 18.768 0.629 1.00 82.00 205 THR A C 1
ATOM 1580 O O . THR A 1 205 ? 7.877 19.533 1.033 1.00 82.00 205 THR A O 1
ATOM 1583 N N . HIS A 1 206 ? 6.186 18.123 1.456 1.00 83.19 206 HIS A N 1
ATOM 1584 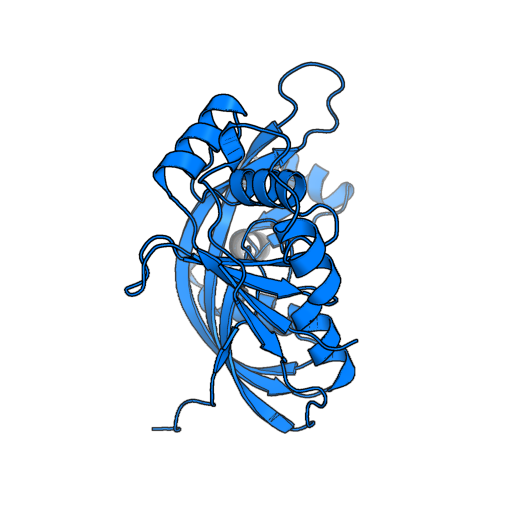C CA . HIS A 1 206 ? 6.314 18.127 2.910 1.00 83.19 206 HIS A CA 1
ATOM 1585 C C . HIS A 1 206 ? 6.201 16.702 3.445 1.00 83.19 206 HIS A C 1
ATOM 1587 O O . HIS A 1 206 ? 5.670 15.814 2.776 1.00 83.19 206 HIS A O 1
ATOM 1593 N N . SER A 1 207 ? 6.745 16.484 4.636 1.00 87.12 207 SER A N 1
ATOM 1594 C CA . SER A 1 207 ? 6.669 15.204 5.327 1.00 87.12 207 SER A CA 1
ATOM 1595 C C . SER A 1 207 ? 5.347 15.110 6.081 1.00 87.12 207 SER A C 1
ATOM 1597 O O . SER A 1 207 ? 4.973 16.054 6.780 1.00 87.12 207 SER A O 1
ATOM 1599 N N . VAL A 1 208 ? 4.635 13.992 5.933 1.00 88.44 208 VAL A N 1
ATOM 1600 C CA . VAL A 1 208 ? 3.451 13.707 6.743 1.00 88.44 208 VAL A CA 1
ATOM 1601 C C . VAL A 1 208 ? 3.559 12.343 7.383 1.00 88.44 208 VAL A C 1
ATOM 1603 O O . VAL A 1 208 ? 3.692 11.320 6.712 1.00 88.44 208 VAL A O 1
ATOM 1606 N N . GLU A 1 209 ? 3.448 12.357 8.700 1.00 92.00 209 GLU A N 1
ATOM 1607 C CA . GLU A 1 209 ? 3.371 11.166 9.515 1.00 92.00 209 GLU A CA 1
ATOM 1608 C C . GLU A 1 209 ? 1.974 10.541 9.454 1.00 92.00 209 GLU A C 1
ATOM 1610 O O . GLU A 1 209 ? 0.961 11.244 9.495 1.00 92.00 209 GLU A O 1
ATOM 1615 N N . GLY A 1 210 ? 1.914 9.216 9.384 1.00 93.50 210 GLY A N 1
ATOM 1616 C CA . GLY A 1 210 ? 0.664 8.468 9.434 1.00 93.50 210 GLY A CA 1
ATOM 1617 C C . GLY A 1 210 ? 0.892 6.981 9.696 1.00 93.50 210 GLY A C 1
ATOM 1618 O O . GLY A 1 210 ? 2.039 6.560 9.872 1.00 93.50 210 GLY A O 1
ATOM 1619 N N . PRO A 1 211 ? -0.194 6.193 9.737 1.00 96.50 211 PRO A N 1
ATOM 1620 C CA . PRO A 1 211 ? -0.111 4.776 10.028 1.00 96.50 211 PRO A CA 1
ATOM 1621 C C . PRO A 1 211 ? 0.448 4.015 8.830 1.00 96.50 211 PRO A C 1
ATOM 1623 O O . PRO A 1 211 ? 0.127 4.313 7.677 1.00 96.50 211 PRO A O 1
ATOM 1626 N N . ASP A 1 212 ? 1.242 3.005 9.135 1.00 97.12 212 ASP A N 1
ATOM 1627 C CA . ASP A 1 212 ? 1.819 2.071 8.190 1.00 97.12 212 ASP A CA 1
ATOM 1628 C C . ASP A 1 212 ? 1.586 0.673 8.737 1.00 97.12 212 ASP A C 1
ATOM 1630 O O . ASP A 1 212 ? 2.119 0.312 9.788 1.00 97.12 212 ASP A O 1
ATOM 1634 N N . ALA A 1 213 ? 0.687 -0.056 8.087 1.00 98.06 213 ALA A N 1
ATOM 1635 C CA . ALA A 1 213 ? 0.200 -1.327 8.584 1.00 98.06 213 ALA A CA 1
ATOM 1636 C C . ALA A 1 213 ? 0.318 -2.395 7.506 1.00 98.06 213 ALA A C 1
ATOM 1638 O O . ALA A 1 213 ? -0.038 -2.142 6.357 1.00 98.06 213 ALA A O 1
ATOM 1639 N N . VAL A 1 214 ? 0.766 -3.588 7.885 1.00 98.31 214 VAL A N 1
ATOM 1640 C CA . VAL A 1 214 ? 0.663 -4.798 7.062 1.00 98.31 214 VAL A CA 1
ATOM 1641 C C . VAL A 1 214 ? -0.443 -5.660 7.649 1.00 98.31 214 VAL A C 1
ATOM 1643 O O . VAL A 1 214 ? -0.344 -6.078 8.802 1.00 98.31 214 VAL A O 1
ATOM 1646 N N . MET A 1 215 ? -1.481 -5.905 6.857 1.00 98.38 215 MET A N 1
ATOM 1647 C CA . MET A 1 215 ? -2.583 -6.803 7.187 1.00 98.38 215 MET A CA 1
ATOM 1648 C C . MET A 1 215 ? -2.425 -8.094 6.386 1.00 98.38 215 MET A C 1
ATOM 1650 O O . MET A 1 215 ? -2.120 -8.046 5.192 1.00 98.38 215 MET A O 1
ATOM 1654 N N . THR A 1 216 ? -2.662 -9.230 7.028 1.00 98.25 216 THR A N 1
ATOM 1655 C CA . THR A 1 216 ? -2.675 -10.552 6.387 1.00 98.25 216 THR A CA 1
ATOM 1656 C C . THR A 1 216 ? -3.904 -11.331 6.815 1.00 98.25 216 THR A C 1
ATOM 1658 O O . THR A 1 216 ? -4.414 -11.078 7.900 1.00 98.25 216 THR A O 1
ATOM 1661 N N . GLY A 1 217 ? -4.343 -12.297 6.021 1.00 97.38 217 GLY A N 1
ATOM 1662 C CA . GLY A 1 217 ? -5.456 -13.174 6.387 1.00 97.38 217 GLY A CA 1
ATOM 1663 C C . GLY A 1 217 ? -5.999 -13.921 5.181 1.00 97.38 217 GLY A C 1
ATOM 1664 O O . GLY A 1 217 ? -5.270 -14.122 4.205 1.00 97.38 217 GLY A O 1
ATOM 1665 N N . THR A 1 218 ? -7.279 -14.275 5.221 1.00 98.06 218 THR A N 1
ATOM 1666 C CA . THR A 1 218 ? -7.991 -14.909 4.105 1.00 98.06 218 THR A CA 1
ATOM 1667 C C . THR A 1 218 ? -9.182 -14.061 3.674 1.00 98.06 218 THR A C 1
ATOM 1669 O O . THR A 1 218 ? -9.870 -13.450 4.492 1.00 98.06 218 THR A O 1
ATOM 1672 N N . LEU A 1 219 ? -9.438 -14.017 2.369 1.00 98.12 219 LEU A N 1
ATOM 1673 C CA . LEU A 1 219 ? -10.613 -13.375 1.789 1.00 98.12 219 LEU A CA 1
ATOM 1674 C C . LEU A 1 219 ? -11.347 -14.319 0.842 1.00 98.12 219 LEU A C 1
ATOM 1676 O O . LEU A 1 219 ? -10.743 -15.219 0.252 1.00 98.12 219 LEU A O 1
ATOM 1680 N N . THR A 1 220 ? -12.634 -14.048 0.657 1.00 98.31 220 THR A N 1
ATOM 1681 C CA . THR A 1 220 ? -13.506 -14.720 -0.303 1.00 98.31 220 THR A CA 1
ATOM 1682 C C . THR A 1 220 ? -13.967 -13.720 -1.361 1.00 98.31 220 THR A C 1
ATOM 1684 O O . THR A 1 220 ? -14.488 -12.654 -1.036 1.00 98.31 220 THR A O 1
ATOM 1687 N N . VAL A 1 221 ? -13.778 -14.048 -2.640 1.00 98.31 221 VAL A N 1
ATOM 1688 C CA . VAL A 1 221 ? -14.215 -13.207 -3.767 1.00 98.31 221 VAL A CA 1
ATOM 1689 C C . VAL A 1 221 ? -15.740 -13.204 -3.857 1.00 98.31 221 VAL A C 1
ATOM 1691 O O . VAL A 1 221 ? -16.347 -14.270 -3.927 1.00 98.31 221 VAL A O 1
ATOM 1694 N N . THR A 1 222 ? -16.353 -12.020 -3.911 1.00 98.06 22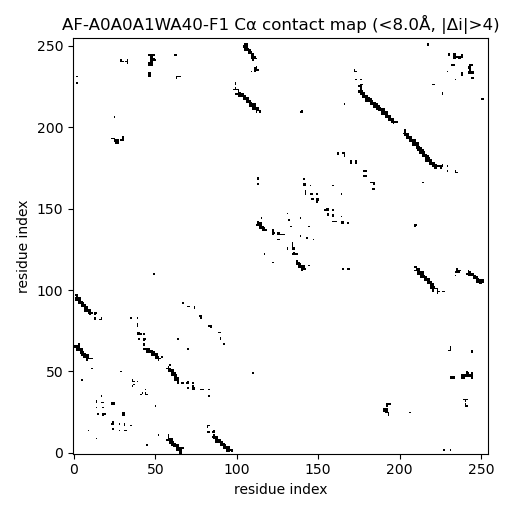2 THR A N 1
ATOM 1695 C CA . THR A 1 222 ? -17.815 -11.859 -4.039 1.00 98.06 222 THR A CA 1
ATOM 1696 C C . THR A 1 222 ? -18.243 -11.257 -5.372 1.00 98.06 222 THR A C 1
ATOM 1698 O O . THR A 1 222 ? -19.333 -11.549 -5.843 1.00 98.06 222 THR A O 1
ATOM 1701 N N . ASP A 1 223 ? -17.391 -10.454 -6.008 1.00 97.75 223 ASP A N 1
ATOM 1702 C CA . ASP A 1 223 ? -17.594 -9.978 -7.378 1.00 97.75 223 ASP A CA 1
ATOM 1703 C C . ASP A 1 223 ? -16.292 -10.162 -8.167 1.00 97.75 223 ASP A C 1
ATOM 1705 O O . ASP A 1 223 ? -15.334 -9.412 -7.954 1.00 97.75 223 ASP A O 1
ATOM 1709 N N . PRO A 1 224 ? -16.225 -11.133 -9.095 1.00 96.56 224 PRO A N 1
ATOM 1710 C CA . PRO A 1 224 ? -15.051 -11.357 -9.931 1.00 96.56 224 PRO A CA 1
ATOM 1711 C C . PRO A 1 224 ? -14.529 -10.115 -10.664 1.00 96.56 224 PRO A C 1
ATOM 1713 O O . PRO A 1 224 ? -13.314 -9.924 -10.767 1.00 96.56 224 PRO A O 1
ATOM 1716 N N . GLN A 1 225 ? -15.421 -9.261 -11.180 1.00 94.69 225 GLN A N 1
ATOM 1717 C CA . GLN A 1 225 ? -15.010 -8.080 -11.943 1.00 94.69 225 GLN A CA 1
ATOM 1718 C C . GLN A 1 225 ? -14.530 -6.962 -11.017 1.00 94.69 225 GLN A C 1
ATOM 1720 O O . GLN A 1 225 ? -13.503 -6.331 -11.285 1.00 94.69 225 GLN A O 1
ATOM 1725 N N . GLY A 1 226 ? -15.252 -6.722 -9.922 1.00 96.00 226 GLY A N 1
ATOM 1726 C CA . GLY A 1 226 ? -14.859 -5.813 -8.852 1.00 96.00 226 GLY A CA 1
ATOM 1727 C C . GLY A 1 226 ? -13.518 -6.202 -8.240 1.00 96.00 226 GLY A C 1
ATOM 1728 O O . GLY A 1 226 ? -12.663 -5.338 -8.055 1.00 96.00 226 GLY A O 1
ATOM 1729 N N . PHE A 1 227 ? -13.277 -7.496 -8.029 1.00 97.19 227 PHE A N 1
ATOM 1730 C CA . PHE A 1 227 ? -12.015 -8.016 -7.511 1.00 97.19 227 PHE A CA 1
ATOM 1731 C C . PHE A 1 227 ? -10.842 -7.784 -8.468 1.00 97.19 227 PHE A C 1
ATOM 1733 O O . PHE A 1 227 ? -9.803 -7.276 -8.047 1.00 97.19 227 PHE A O 1
ATOM 1740 N N . ALA A 1 228 ? -11.018 -8.042 -9.768 1.00 95.38 228 ALA A N 1
ATOM 1741 C CA . ALA A 1 228 ? -9.997 -7.728 -10.769 1.00 95.38 228 ALA A CA 1
ATOM 1742 C C . ALA A 1 228 ? -9.654 -6.225 -10.795 1.00 95.38 228 ALA A C 1
ATOM 1744 O O . ALA A 1 228 ? -8.479 -5.845 -10.801 1.00 95.38 228 ALA A O 1
ATOM 1745 N N . LYS A 1 229 ? -10.676 -5.357 -10.751 1.00 95.00 229 LYS A N 1
ATOM 1746 C CA . LYS A 1 229 ? -10.489 -3.899 -10.671 1.00 95.00 229 LYS A CA 1
ATOM 1747 C C . LYS A 1 229 ? -9.763 -3.505 -9.386 1.00 95.00 229 LYS A C 1
ATOM 1749 O O . LYS A 1 229 ? -8.848 -2.685 -9.442 1.00 95.00 229 LYS A O 1
ATOM 1754 N N . LEU A 1 230 ? -10.118 -4.112 -8.256 1.00 96.44 230 LEU A N 1
ATOM 1755 C CA . LEU A 1 230 ? -9.498 -3.860 -6.958 1.00 96.44 230 LEU A CA 1
ATOM 1756 C C . LEU A 1 230 ? -8.013 -4.236 -6.952 1.00 96.44 230 LEU A C 1
ATOM 1758 O O . LEU A 1 230 ? -7.201 -3.434 -6.497 1.00 96.44 230 LEU A O 1
ATOM 1762 N N . LEU A 1 231 ? -7.638 -5.389 -7.515 1.00 96.19 231 LEU A N 1
ATOM 1763 C CA . LEU A 1 231 ? -6.231 -5.775 -7.671 1.00 96.19 231 LEU A CA 1
ATOM 1764 C C . LEU A 1 231 ? -5.457 -4.751 -8.511 1.00 96.19 231 LEU A C 1
ATOM 1766 O O . LEU A 1 231 ? -4.386 -4.305 -8.102 1.00 96.19 231 LEU A O 1
ATOM 1770 N N . SER A 1 232 ? -6.024 -4.322 -9.644 1.00 95.44 232 SER A N 1
ATOM 1771 C CA . SER A 1 232 ? -5.382 -3.332 -10.522 1.00 95.44 232 SER A CA 1
ATOM 1772 C C . SER A 1 232 ? -5.294 -1.923 -9.924 1.00 95.44 232 SER A C 1
ATOM 1774 O O . SER A 1 232 ? -4.369 -1.181 -10.234 1.00 95.44 232 SER A O 1
ATOM 1776 N N . GLY A 1 233 ? -6.250 -1.531 -9.078 1.00 95.00 233 GLY A N 1
ATOM 1777 C CA . GLY A 1 233 ? -6.320 -0.188 -8.493 1.00 95.00 233 GLY A CA 1
ATOM 1778 C C . GLY A 1 233 ? -5.609 -0.065 -7.146 1.00 95.00 233 GLY A C 1
ATOM 1779 O O . GLY A 1 233 ? -5.182 1.025 -6.759 1.00 95.00 233 GLY A O 1
ATOM 1780 N N . GLY A 1 234 ? -5.463 -1.186 -6.442 1.00 96.62 234 GLY A N 1
ATOM 1781 C CA . GLY A 1 234 ? -4.967 -1.253 -5.079 1.00 96.62 234 GLY A CA 1
ATOM 1782 C C . GLY A 1 234 ? -6.015 -0.904 -4.020 1.00 96.62 234 GLY A C 1
ATOM 1783 O O . GLY A 1 234 ? -7.035 -0.258 -4.259 1.00 96.62 234 GLY A O 1
ATOM 1784 N N . VAL A 1 235 ? -5.730 -1.334 -2.796 1.00 96.94 235 VAL A N 1
ATOM 1785 C CA . VAL A 1 235 ? -6.573 -1.159 -1.618 1.00 96.94 235 VAL A CA 1
ATOM 1786 C C . VAL A 1 235 ? -6.272 0.169 -0.930 1.00 96.94 235 VAL A C 1
ATOM 1788 O O . VAL A 1 235 ? -5.164 0.434 -0.463 1.00 96.94 235 VAL A O 1
ATOM 1791 N N . GLY A 1 236 ? -7.303 0.997 -0.782 1.00 93.44 236 GLY A N 1
ATOM 1792 C CA . GLY A 1 236 ? -7.214 2.237 -0.021 1.00 93.44 236 GLY A CA 1
ATOM 1793 C C . GLY A 1 236 ? -6.527 3.365 -0.789 1.00 93.44 236 GLY A C 1
ATOM 1794 O O . GLY A 1 236 ? -6.886 3.676 -1.920 1.00 93.44 236 GLY A O 1
ATOM 1795 N N . ARG A 1 237 ? -5.621 4.084 -0.125 1.00 89.38 237 ARG A N 1
ATOM 1796 C CA . ARG A 1 237 ? -4.937 5.259 -0.685 1.00 89.38 237 ARG A CA 1
ATOM 1797 C C . ARG A 1 237 ? -3.447 4.977 -0.791 1.00 89.38 237 ARG A C 1
ATOM 1799 O O . ARG A 1 237 ? -2.922 4.108 -0.109 1.00 89.38 237 ARG A O 1
ATOM 1806 N N . HIS A 1 238 ? -2.782 5.786 -1.608 1.00 90.12 238 HIS A N 1
ATOM 1807 C CA . HIS A 1 238 ? -1.333 5.757 -1.804 1.00 90.12 238 HIS A CA 1
ATOM 1808 C C . HIS A 1 238 ? -0.842 4.494 -2.536 1.00 90.12 238 HIS A C 1
ATOM 1810 O O . HIS A 1 238 ? 0.310 4.098 -2.388 1.00 90.12 238 HIS A O 1
ATOM 1816 N N . ALA A 1 239 ? -1.707 3.929 -3.388 1.00 91.56 239 ALA A N 1
ATOM 1817 C CA . ALA A 1 239 ? -1.420 2.801 -4.276 1.00 91.56 239 ALA A CA 1
ATOM 1818 C C . ALA A 1 239 ? -0.120 2.975 -5.086 1.00 91.56 239 ALA A C 1
ATOM 1820 O O . ALA A 1 239 ? 0.665 2.048 -5.254 1.00 91.56 239 ALA A O 1
ATOM 1821 N N . ALA A 1 240 ? 0.133 4.203 -5.544 1.00 90.69 240 ALA A N 1
ATOM 1822 C CA . ALA A 1 240 ? 1.309 4.553 -6.333 1.00 90.69 240 ALA A CA 1
ATOM 1823 C C . ALA A 1 240 ? 2.581 4.812 -5.502 1.00 90.69 240 ALA A C 1
ATOM 1825 O O . ALA A 1 240 ? 3.585 5.197 -6.083 1.00 90.69 240 ALA A O 1
ATOM 1826 N N . PHE A 1 241 ? 2.543 4.655 -4.174 1.00 94.25 241 PHE A N 1
ATOM 1827 C CA . PHE A 1 241 ? 3.650 4.975 -3.258 1.00 94.25 241 PHE A CA 1
ATOM 1828 C C . PHE A 1 241 ? 4.057 3.775 -2.386 1.00 94.25 241 PHE A C 1
ATOM 1830 O O . PHE A 1 241 ? 4.523 3.956 -1.266 1.00 94.25 241 PHE A O 1
ATOM 1837 N N . GLY A 1 242 ? 3.837 2.542 -2.851 1.00 95.44 242 GLY A N 1
ATOM 1838 C CA . GLY A 1 242 ? 4.230 1.333 -2.113 1.00 95.44 242 GLY A CA 1
ATOM 1839 C C . GLY A 1 242 ? 3.182 0.776 -1.139 1.00 95.44 242 GLY A C 1
ATOM 1840 O O . GLY A 1 242 ? 3.499 -0.120 -0.348 1.00 95.44 242 GLY A O 1
ATOM 1841 N N . PHE A 1 243 ? 1.954 1.301 -1.181 1.00 96.88 243 PHE A N 1
ATOM 1842 C CA . PHE A 1 243 ? 0.806 0.832 -0.400 1.00 96.88 243 PHE A CA 1
ATOM 1843 C C . PHE A 1 243 ? -0.265 0.227 -1.314 1.00 96.88 243 PHE A C 1
ATOM 1845 O O . PHE A 1 243 ? -0.231 0.382 -2.527 1.00 96.88 243 PHE A O 1
ATOM 1852 N N . GLY A 1 244 ? -1.244 -0.456 -0.734 1.00 97.62 244 GLY A N 1
ATOM 1853 C CA . GLY A 1 244 ? -2.458 -0.917 -1.399 1.00 97.62 244 GLY A CA 1
ATOM 1854 C C . GLY A 1 244 ? -2.289 -2.100 -2.350 1.00 97.62 244 GLY A C 1
ATOM 1855 O O . GLY A 1 244 ? -3.298 -2.642 -2.787 1.00 97.62 244 GLY A O 1
ATOM 1856 N N . MET A 1 245 ? -1.073 -2.544 -2.666 1.00 98.19 245 MET A N 1
ATOM 1857 C CA . MET A 1 245 ? -0.893 -3.761 -3.458 1.00 98.19 245 MET A CA 1
ATOM 1858 C C . MET A 1 245 ? -1.336 -4.985 -2.645 1.00 98.19 245 MET A C 1
ATOM 1860 O O . MET A 1 245 ? -0.699 -5.324 -1.649 1.00 98.19 245 MET A O 1
ATOM 1864 N N . LEU A 1 246 ? -2.431 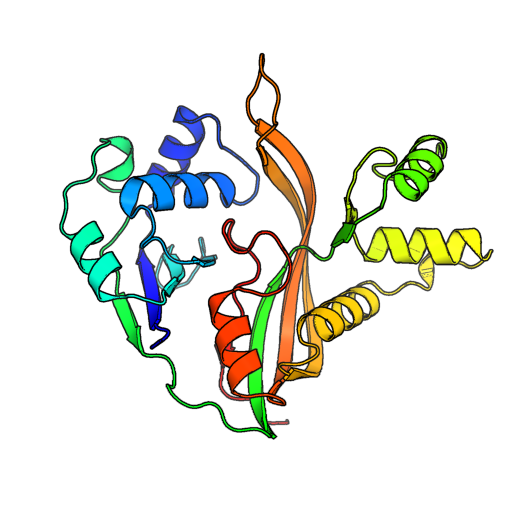-5.618 -3.069 1.00 97.81 246 LEU A N 1
ATOM 1865 C CA . LEU A 1 246 ? -2.976 -6.832 -2.464 1.00 97.81 246 LEU A CA 1
ATOM 1866 C C . LEU A 1 246 ? -2.296 -8.051 -3.094 1.00 97.81 246 LEU A C 1
ATOM 1868 O O . LEU A 1 246 ? -2.603 -8.405 -4.227 1.00 97.81 246 LEU A O 1
ATOM 1872 N N . LEU A 1 247 ? -1.361 -8.668 -2.375 1.00 97.62 247 LEU A N 1
ATOM 1873 C CA . LEU A 1 247 ? -0.690 -9.892 -2.805 1.00 97.62 247 LEU A CA 1
ATOM 1874 C C . LEU A 1 247 ? -1.539 -11.095 -2.416 1.00 97.62 247 LEU A C 1
ATOM 1876 O O . LEU A 1 247 ? -1.987 -11.180 -1.276 1.00 97.62 247 LEU A O 1
ATOM 1880 N N . LEU A 1 248 ? -1.730 -12.026 -3.349 1.00 96.75 248 LEU A N 1
ATOM 1881 C CA . LEU A 1 248 ? -2.519 -13.234 -3.128 1.00 96.75 248 LEU A CA 1
ATOM 1882 C C . LEU A 1 248 ? -1.625 -14.461 -2.982 1.00 96.75 248 LEU A C 1
ATOM 1884 O O . LEU A 1 248 ? -0.598 -14.594 -3.650 1.00 96.75 248 LEU A O 1
ATOM 1888 N N . SER A 1 249 ? -2.065 -15.387 -2.147 1.00 94.94 249 SER A N 1
ATOM 1889 C CA . SER A 1 249 ? -1.487 -16.712 -1.974 1.00 94.94 249 SER A CA 1
ATOM 1890 C C . SER A 1 249 ? -2.601 -17.764 -1.955 1.00 94.94 249 SER A C 1
ATOM 1892 O O . SER A 1 249 ? -3.780 -17.428 -1.781 1.00 94.94 249 SER A O 1
ATOM 1894 N N . PRO A 1 250 ? -2.272 -19.054 -2.148 1.00 93.31 250 PRO A N 1
ATOM 1895 C CA . PRO A 1 250 ? -3.216 -20.118 -1.840 1.00 93.31 250 PRO A CA 1
ATOM 1896 C C . PRO A 1 250 ? -3.757 -19.927 -0.416 1.00 93.31 250 PRO A C 1
ATOM 1898 O O . PRO A 1 250 ? -2.979 -19.543 0.464 1.00 93.31 250 PRO A O 1
ATOM 1901 N N . PRO A 1 251 ? -5.057 -20.171 -0.172 1.00 85.00 251 PRO A N 1
ATOM 1902 C CA . PRO A 1 251 ? -5.590 -20.099 1.180 1.00 85.00 251 PRO A CA 1
ATOM 1903 C C . PRO A 1 251 ? -4.756 -21.030 2.061 1.00 85.00 251 PRO A C 1
ATOM 1905 O O . PRO A 1 251 ? -4.465 -22.166 1.664 1.00 85.00 251 PRO A O 1
ATOM 1908 N N . GLY A 1 252 ? -4.308 -20.534 3.218 1.00 70.44 252 GLY A N 1
ATOM 1909 C CA . GLY A 1 252 ? -3.598 -21.373 4.178 1.00 70.44 252 GLY A CA 1
ATOM 1910 C C . GLY A 1 252 ? -4.430 -22.627 4.442 1.00 70.44 252 GLY A C 1
ATOM 1911 O O . GLY A 1 252 ? -5.660 -22.548 4.491 1.00 70.44 252 GLY A O 1
ATOM 1912 N N . ARG A 1 253 ? -3.796 -23.803 4.566 1.00 42.81 253 ARG A N 1
ATOM 1913 C CA . ARG A 1 253 ? -4.518 -24.965 5.103 1.00 42.81 253 ARG A CA 1
ATOM 1914 C C . ARG A 1 253 ? -5.106 -24.511 6.434 1.00 42.81 253 ARG A C 1
ATOM 1916 O O . ARG A 1 253 ? -4.338 -24.095 7.295 1.00 42.81 253 ARG A O 1
ATOM 1923 N N . ALA A 1 254 ? -6.431 -24.566 6.566 1.00 35.03 254 ALA A N 1
ATOM 1924 C CA . ALA A 1 254 ? -7.064 -24.516 7.872 1.00 35.03 254 ALA A CA 1
ATOM 1925 C C . ALA A 1 254 ? -6.395 -25.618 8.704 1.00 35.03 254 ALA A C 1
ATOM 1927 O O . ALA A 1 254 ? -6.513 -26.798 8.367 1.00 35.03 254 ALA A O 1
ATOM 1928 N N . GLY A 1 255 ? -5.559 -25.201 9.651 1.00 30.55 255 GLY A N 1
ATOM 1929 C CA . GLY A 1 255 ? -5.007 -26.056 10.690 1.00 30.55 255 GLY A CA 1
ATOM 1930 C C . GLY A 1 255 ? -5.965 -26.057 11.859 1.00 30.55 255 GLY A C 1
ATOM 1931 O O . GLY A 1 255 ? -6.476 -24.957 12.166 1.00 30.55 255 GLY A O 1
#

pLDDT: mean 92.36, std 9.49, range [30.55, 98.62]

Organism: NCBI:txid1219049

Mean predicted aligned error: 4.71 Å